Protein AF-A0A3M5GFU8-F1 (afdb_monomer)

pLDDT: mean 90.71, std 10.73, range [35.91, 98.62]

Structure (mmCIF, N/CA/C/O backbone):
data_AF-A0A3M5GFU8-F1
#
_entry.id   AF-A0A3M5GFU8-F1
#
loop_
_atom_site.group_PDB
_atom_site.id
_atom_site.type_symbol
_atom_site.label_atom_id
_atom_site.label_alt_id
_atom_site.label_comp_id
_atom_site.label_asym_id
_atom_site.label_entity_id
_atom_site.label_seq_id
_atom_site.pdbx_PDB_ins_code
_atom_site.Cartn_x
_atom_site.Cartn_y
_atom_site.Cartn_z
_atom_site.occupancy
_atom_site.B_iso_or_equiv
_atom_site.auth_seq_id
_atom_site.auth_comp_id
_atom_site.auth_asym_id
_atom_site.auth_atom_id
_atom_site.pdbx_PDB_model_num
ATOM 1 N N . MET A 1 1 ? -33.997 3.726 38.568 1.00 35.91 1 MET A N 1
ATOM 2 C CA . MET A 1 1 ? -34.122 2.532 37.704 1.00 35.91 1 MET A CA 1
ATOM 3 C C . MET A 1 1 ? -33.376 2.820 36.409 1.00 35.91 1 MET A C 1
ATOM 5 O O . MET A 1 1 ? -33.876 3.552 35.567 1.00 35.91 1 MET A O 1
ATOM 9 N N . THR A 1 2 ? -32.122 2.383 36.304 1.00 39.06 2 THR A N 1
ATOM 10 C CA . THR A 1 2 ? -31.276 2.609 35.125 1.00 39.06 2 THR A CA 1
ATOM 11 C C . THR A 1 2 ? -31.712 1.659 34.020 1.00 39.06 2 THR A C 1
ATOM 13 O O . THR A 1 2 ? -31.486 0.454 34.086 1.00 39.06 2 THR A O 1
ATOM 16 N N . ASN A 1 3 ? -32.399 2.213 33.024 1.00 37.00 3 ASN A N 1
ATOM 17 C CA . ASN A 1 3 ? -32.892 1.477 31.875 1.00 37.00 3 ASN A CA 1
ATOM 18 C C . ASN A 1 3 ? -31.685 1.042 31.029 1.00 37.00 3 ASN A C 1
ATOM 20 O O . ASN A 1 3 ? -31.127 1.826 30.258 1.00 37.00 3 ASN A O 1
ATOM 24 N N . LYS A 1 4 ? -31.216 -0.189 31.252 1.00 46.12 4 LYS A N 1
ATOM 25 C CA . LYS A 1 4 ? -30.179 -0.836 30.450 1.00 46.12 4 LYS A CA 1
ATOM 26 C C . LYS A 1 4 ? -30.806 -1.045 29.074 1.00 46.12 4 LYS A C 1
ATOM 28 O O . LYS A 1 4 ? -31.562 -1.985 28.877 1.00 46.12 4 LYS A O 1
ATOM 33 N N . GLN A 1 5 ? -30.572 -0.107 28.160 1.00 50.94 5 GLN A N 1
ATOM 34 C CA . GLN A 1 5 ? -30.958 -0.245 26.759 1.00 50.94 5 GLN A CA 1
ATOM 35 C C . GLN A 1 5 ? -30.235 -1.479 26.222 1.00 50.94 5 GLN A C 1
ATOM 37 O O . GLN A 1 5 ? -29.043 -1.432 25.907 1.00 50.94 5 GLN A O 1
ATOM 42 N N . ASP A 1 6 ? -30.938 -2.610 26.225 1.00 53.03 6 ASP A N 1
ATOM 43 C CA . ASP A 1 6 ? -30.437 -3.859 25.693 1.00 53.03 6 ASP A CA 1
ATOM 44 C C . ASP A 1 6 ? -30.116 -3.618 24.224 1.00 53.03 6 ASP A C 1
ATOM 46 O O . ASP A 1 6 ? -30.983 -3.357 23.392 1.00 53.03 6 ASP A O 1
ATOM 50 N N . THR A 1 7 ? -28.827 -3.664 23.901 1.00 58.91 7 THR A N 1
ATOM 51 C CA . THR A 1 7 ? -28.396 -3.811 22.518 1.00 58.91 7 THR A CA 1
ATOM 52 C C . THR A 1 7 ? -29.084 -5.057 21.980 1.00 58.91 7 THR A C 1
ATOM 54 O O . THR A 1 7 ? -28.768 -6.164 22.422 1.00 58.91 7 THR A O 1
ATOM 57 N N . GLY A 1 8 ? -30.061 -4.866 21.087 1.00 69.31 8 GLY A N 1
ATOM 58 C CA . GLY A 1 8 ? -30.797 -5.966 20.473 1.00 69.31 8 GLY A CA 1
ATOM 59 C C . GLY A 1 8 ? -29.829 -7.011 19.920 1.00 69.31 8 GLY A C 1
ATOM 60 O O . GLY A 1 8 ? -28.707 -6.675 19.531 1.00 69.31 8 GLY A O 1
ATOM 61 N N . THR A 1 9 ? -30.242 -8.278 19.902 1.00 76.69 9 THR A N 1
ATOM 62 C CA . THR A 1 9 ? -29.414 -9.437 19.520 1.00 76.69 9 THR A CA 1
ATOM 63 C C . THR A 1 9 ? -28.567 -9.187 18.264 1.00 76.69 9 THR A C 1
ATOM 65 O O . THR A 1 9 ? -27.382 -9.518 18.252 1.00 76.69 9 THR A O 1
ATOM 68 N N . GLY A 1 10 ? -29.113 -8.488 17.260 1.00 79.50 10 GLY A N 1
ATOM 69 C CA . GLY A 1 10 ? -28.386 -8.098 16.045 1.00 79.50 10 GLY A CA 1
ATOM 70 C C . GLY A 1 10 ? -27.190 -7.161 16.274 1.00 79.50 10 GLY A C 1
ATOM 71 O O . GLY A 1 10 ? -26.128 -7.375 15.699 1.00 79.50 10 GLY A O 1
ATOM 72 N N . GLY A 1 11 ? -27.298 -6.169 17.163 1.00 83.06 11 GLY A N 1
ATOM 73 C CA . GLY A 1 11 ? -26.185 -5.265 17.483 1.00 83.06 11 GLY A CA 1
ATOM 74 C C . GLY A 1 11 ? -25.042 -5.969 18.219 1.00 83.06 11 GLY A C 1
ATOM 75 O O . GLY A 1 11 ? -23.873 -5.643 18.018 1.00 83.06 11 GLY A O 1
ATOM 76 N N . ARG A 1 12 ? -25.364 -6.979 19.037 1.00 84.44 12 ARG A N 1
ATOM 77 C CA . ARG A 1 12 ? -24.356 -7.812 19.711 1.00 84.44 12 ARG A CA 1
ATOM 78 C C . ARG A 1 12 ? -23.609 -8.699 18.719 1.00 84.44 12 ARG A C 1
ATOM 80 O O . ARG A 1 12 ? -22.385 -8.761 18.788 1.00 84.44 12 ARG A O 1
ATOM 87 N N . LEU A 1 13 ? -24.332 -9.333 17.796 1.00 90.88 13 LEU A N 1
ATOM 88 C CA . LEU A 1 13 ? -23.739 -10.157 16.739 1.00 90.88 13 LEU A CA 1
ATOM 89 C C . LEU A 1 13 ? -22.863 -9.329 15.795 1.00 90.88 13 LEU A C 1
ATOM 91 O O . LEU A 1 13 ? -21.776 -9.772 15.444 1.00 90.88 13 LEU A O 1
ATOM 95 N N . LEU A 1 14 ? -23.282 -8.108 15.452 1.00 91.50 14 LEU A N 1
ATOM 96 C CA . LEU A 1 14 ? -22.495 -7.199 14.618 1.00 91.50 14 LEU A CA 1
ATOM 97 C C . LEU A 1 14 ? -21.160 -6.819 15.275 1.00 91.50 14 LEU A C 1
ATOM 99 O O . LEU A 1 14 ? -20.116 -6.919 14.635 1.00 91.50 14 LEU A O 1
ATOM 103 N N . LEU A 1 15 ? -21.169 -6.414 16.552 1.00 92.62 15 LEU A N 1
ATOM 104 C CA . LEU A 1 15 ? -19.935 -6.061 17.272 1.00 92.62 15 LEU A CA 1
ATOM 105 C C . LEU A 1 15 ? -19.006 -7.269 17.445 1.00 92.62 15 LEU A C 1
ATOM 107 O O . LEU A 1 15 ? -17.791 -7.128 17.314 1.00 92.62 15 LEU A O 1
ATOM 111 N N . LEU A 1 16 ? -19.576 -8.449 17.708 1.00 94.94 16 LEU A N 1
ATOM 112 C CA . LEU A 1 16 ? -18.827 -9.700 17.779 1.00 94.94 16 LEU A CA 1
ATOM 113 C C . LEU A 1 16 ? -18.174 -10.023 16.431 1.00 94.94 16 LEU A C 1
ATOM 115 O O . LEU A 1 16 ? -16.964 -10.217 16.380 1.00 94.94 16 LEU A O 1
ATOM 119 N N . GLY A 1 17 ? -18.955 -10.032 15.349 1.00 96.38 17 GLY A N 1
ATOM 120 C CA . GLY A 1 17 ? -18.478 -10.354 14.005 1.00 96.38 17 GLY A CA 1
ATOM 121 C C . GLY A 1 17 ? -17.388 -9.399 13.525 1.00 96.38 17 GLY A C 1
ATOM 122 O O . GLY A 1 17 ? -16.335 -9.851 13.087 1.00 96.38 17 GLY A O 1
ATOM 123 N N . LEU A 1 18 ? -17.589 -8.084 13.681 1.00 95.69 18 LEU A N 1
ATOM 124 C CA . LEU A 1 18 ? -16.579 -7.084 13.320 1.00 95.69 18 LEU A CA 1
ATOM 125 C C . LEU A 1 18 ? -15.314 -7.211 14.173 1.00 95.69 18 LEU A C 1
ATOM 127 O O . LEU A 1 18 ? -14.212 -7.170 13.634 1.00 95.69 18 LEU A O 1
ATOM 131 N N . GLY A 1 19 ? -15.455 -7.392 15.490 1.00 97.19 19 GLY A N 1
ATOM 132 C CA . GLY A 1 19 ? -14.310 -7.573 16.382 1.00 97.19 19 GLY A CA 1
ATOM 133 C C . GLY A 1 19 ? -13.488 -8.815 16.034 1.00 97.19 19 GLY A C 1
ATOM 134 O O . GLY A 1 19 ? -12.264 -8.734 15.951 1.00 97.19 19 GLY A O 1
ATOM 135 N N . VAL A 1 20 ? -14.152 -9.943 15.759 1.00 98.06 20 VAL A N 1
ATOM 136 C CA . VAL A 1 20 ? -13.500 -11.188 15.323 1.00 98.06 20 VAL A CA 1
ATOM 137 C C . VAL A 1 20 ? -12.817 -11.005 13.969 1.00 98.06 20 VAL A C 1
ATOM 139 O O . VAL A 1 20 ? -11.664 -11.397 13.824 1.00 98.06 20 VAL A O 1
ATOM 142 N N . LEU A 1 21 ? -13.471 -10.363 12.999 1.00 98.25 21 LEU A N 1
ATOM 143 C CA . LEU A 1 21 ? -12.874 -10.094 11.690 1.00 98.25 21 LEU A CA 1
ATOM 144 C C . LEU A 1 21 ? -11.600 -9.243 11.811 1.00 98.25 21 LEU A C 1
ATOM 146 O O . LEU A 1 21 ? -10.564 -9.608 11.260 1.00 98.25 21 LEU A O 1
ATOM 150 N N . ILE A 1 22 ? -11.648 -8.149 12.579 1.00 98.25 22 ILE A N 1
ATOM 151 C CA . ILE A 1 22 ? -10.479 -7.291 12.838 1.00 98.25 22 ILE A CA 1
ATOM 152 C C . ILE A 1 22 ? -9.364 -8.091 13.521 1.00 98.25 22 ILE A C 1
ATOM 154 O O . ILE A 1 22 ? -8.196 -7.951 13.156 1.00 98.25 22 ILE A O 1
ATOM 158 N N . ALA A 1 23 ? -9.716 -8.952 14.481 1.00 98.44 23 ALA A N 1
ATOM 159 C CA . ALA A 1 23 ? -8.757 -9.794 15.181 1.00 98.44 23 ALA A CA 1
ATOM 160 C C . ALA A 1 23 ? -8.068 -10.797 14.241 1.00 98.44 23 ALA A C 1
ATOM 162 O O . ALA A 1 23 ? -6.853 -10.953 14.311 1.00 98.44 23 ALA A O 1
ATOM 163 N N . LEU A 1 24 ? -8.812 -11.433 13.331 1.00 98.44 24 LEU A N 1
ATOM 164 C CA . LEU A 1 24 ? -8.263 -12.372 12.349 1.00 98.44 24 LEU A CA 1
ATOM 165 C C . LEU A 1 24 ? -7.341 -11.683 11.338 1.00 98.44 24 LEU A C 1
ATOM 167 O O . LEU A 1 24 ? -6.262 -12.199 11.049 1.00 98.44 24 LEU A O 1
ATOM 171 N N . ILE A 1 25 ? -7.717 -10.494 10.852 1.00 98.31 25 ILE A N 1
ATOM 172 C CA . ILE A 1 25 ? -6.844 -9.680 9.991 1.00 98.31 25 ILE A CA 1
ATOM 173 C C . ILE A 1 25 ? -5.558 -9.317 10.745 1.00 98.31 25 ILE A C 1
ATOM 175 O O . ILE A 1 25 ? -4.461 -9.473 10.210 1.00 98.31 25 ILE A O 1
ATOM 179 N N . GLY A 1 26 ? -5.681 -8.886 12.005 1.00 98.31 26 GLY A N 1
ATOM 180 C CA . GLY A 1 26 ? -4.540 -8.578 12.865 1.00 98.31 26 GLY A CA 1
ATOM 181 C C . GLY A 1 26 ? -3.633 -9.783 13.111 1.00 98.31 26 GLY A C 1
ATOM 182 O O . GLY A 1 26 ? -2.415 -9.644 13.062 1.00 98.31 26 GLY A O 1
ATOM 183 N N . LEU A 1 27 ? -4.204 -10.976 13.305 1.00 98.44 27 LEU A N 1
ATOM 184 C CA . LEU A 1 27 ? -3.451 -12.220 13.465 1.00 98.44 27 LEU A CA 1
ATOM 185 C C . LEU A 1 27 ? -2.641 -12.557 12.208 1.00 98.44 27 LEU A C 1
ATOM 187 O O . LEU A 1 27 ? -1.454 -12.858 12.314 1.00 98.44 27 LEU A O 1
ATOM 191 N N . GLY A 1 28 ? -3.260 -12.463 11.028 1.00 98.19 28 GLY A N 1
ATOM 192 C CA . GLY A 1 28 ? -2.568 -12.667 9.754 1.00 98.19 28 GLY A CA 1
ATOM 193 C C . GLY A 1 28 ? -1.428 -11.667 9.557 1.00 98.19 28 GLY A C 1
ATOM 194 O O . GLY A 1 28 ? -0.312 -12.059 9.216 1.00 98.19 28 GLY A O 1
ATOM 195 N N . LEU A 1 29 ? -1.677 -10.387 9.856 1.00 98.00 29 LEU A N 1
ATOM 196 C CA . LEU A 1 29 ? -0.667 -9.334 9.761 1.00 98.00 29 LEU A CA 1
ATOM 197 C C . LEU A 1 29 ? 0.471 -9.519 10.775 1.00 98.00 29 LEU A C 1
ATOM 199 O O . LEU A 1 29 ? 1.627 -9.304 10.429 1.00 98.00 29 LEU A O 1
ATOM 203 N N . ALA A 1 30 ? 0.173 -9.953 12.001 1.00 98.31 30 ALA A N 1
ATOM 204 C CA . ALA A 1 30 ? 1.185 -10.247 13.010 1.00 98.31 30 ALA A CA 1
ATOM 205 C C . ALA A 1 30 ? 2.040 -11.458 12.608 1.00 98.31 30 ALA A C 1
ATOM 207 O O . ALA A 1 30 ? 3.257 -11.417 12.755 1.00 98.31 30 ALA A O 1
ATOM 208 N N . GLY A 1 31 ? 1.426 -12.507 12.051 1.00 98.31 31 GLY A N 1
ATOM 209 C CA . GLY A 1 31 ? 2.141 -13.673 11.527 1.00 98.31 31 GLY A CA 1
ATOM 210 C C . GLY A 1 31 ? 3.075 -13.306 10.371 1.00 98.31 31 GLY A C 1
ATOM 211 O O . GLY A 1 31 ? 4.275 -13.571 10.434 1.00 98.31 31 GLY A O 1
ATOM 212 N N . GLY A 1 32 ? 2.545 -12.623 9.351 1.00 97.94 32 GLY A N 1
ATOM 213 C CA . GLY A 1 32 ? 3.334 -12.141 8.214 1.00 97.94 32 GLY A CA 1
ATOM 214 C C . GLY A 1 32 ? 4.403 -11.125 8.621 1.00 97.94 32 GLY A C 1
ATOM 215 O O . GLY A 1 32 ? 5.535 -11.205 8.158 1.00 97.94 32 GLY A O 1
ATOM 216 N N . GLY A 1 33 ? 4.082 -10.215 9.542 1.00 97.81 33 GLY A N 1
ATOM 217 C CA . GLY A 1 33 ? 5.020 -9.244 10.103 1.00 97.81 33 GLY A CA 1
ATOM 218 C C . GLY A 1 33 ? 6.129 -9.901 10.923 1.00 97.81 33 GLY A C 1
ATOM 219 O O . GLY A 1 33 ? 7.283 -9.504 10.816 1.00 97.81 33 GLY A O 1
ATOM 220 N N . GLY A 1 34 ? 5.811 -10.940 11.697 1.00 98.19 34 GLY A N 1
ATOM 221 C CA . GLY A 1 34 ? 6.800 -11.738 12.419 1.00 98.19 34 GLY A CA 1
ATOM 222 C C . GLY A 1 34 ? 7.776 -12.425 11.467 1.00 98.19 34 GLY A C 1
ATOM 223 O O . GLY A 1 34 ? 8.984 -12.330 11.660 1.00 98.19 34 GLY A O 1
ATOM 224 N N . TYR A 1 35 ? 7.269 -13.035 10.392 1.00 98.19 35 TYR A N 1
ATOM 225 C CA . TYR A 1 35 ? 8.119 -13.600 9.344 1.00 98.19 35 TYR A CA 1
ATOM 226 C C . TYR A 1 35 ? 8.967 -12.523 8.651 1.00 98.19 35 TYR A C 1
ATOM 228 O O . TYR A 1 35 ? 10.174 -12.693 8.498 1.00 98.19 35 TYR A O 1
ATOM 236 N N . LEU A 1 36 ? 8.376 -11.373 8.321 1.00 97.56 36 LEU A N 1
ATOM 237 C CA . LEU A 1 36 ? 9.079 -10.247 7.707 1.00 97.56 36 LEU A CA 1
ATOM 238 C C . LEU A 1 36 ? 10.246 -9.740 8.571 1.00 97.56 36 LEU A C 1
ATOM 240 O O . LEU A 1 36 ? 11.303 -9.424 8.031 1.00 97.56 36 LEU A O 1
ATOM 244 N N . VAL A 1 37 ? 10.096 -9.718 9.899 1.00 98.06 37 VAL A N 1
ATOM 245 C CA . VAL A 1 37 ? 11.189 -9.380 10.828 1.00 98.06 37 VAL A CA 1
ATOM 246 C C . VAL A 1 37 ? 12.357 -10.360 10.694 1.00 98.06 37 VAL A C 1
ATOM 248 O O . VAL A 1 37 ? 13.507 -9.928 10.691 1.00 98.06 37 VAL A O 1
ATOM 251 N N . THR A 1 38 ? 12.095 -11.661 10.518 1.00 97.88 38 THR A N 1
ATOM 252 C CA . THR A 1 38 ? 13.171 -12.658 10.324 1.00 97.88 38 THR A CA 1
ATOM 253 C C . THR A 1 38 ? 13.954 -12.456 9.026 1.00 97.88 38 THR A C 1
ATOM 255 O O . THR A 1 38 ? 15.116 -12.843 8.948 1.00 97.88 38 THR A O 1
ATOM 258 N N . LEU A 1 39 ? 13.347 -11.798 8.035 1.00 97.50 39 LEU A N 1
ATOM 259 C CA . LEU A 1 39 ? 13.975 -11.432 6.764 1.00 97.50 39 LEU A CA 1
ATOM 260 C C . LEU A 1 39 ? 14.682 -10.063 6.814 1.00 97.50 39 LEU A C 1
ATOM 262 O O . LEU A 1 39 ? 15.137 -9.574 5.783 1.00 97.50 39 LEU A O 1
ATOM 266 N N . GLY A 1 40 ? 14.755 -9.422 7.987 1.00 96.44 40 GLY A N 1
ATOM 267 C CA . GLY A 1 40 ? 15.329 -8.082 8.150 1.00 96.44 40 GLY A CA 1
ATOM 268 C C . GLY A 1 40 ? 14.414 -6.945 7.681 1.00 96.44 40 GLY A C 1
ATOM 269 O O . GLY A 1 40 ? 14.879 -5.826 7.483 1.00 96.44 40 GLY A O 1
ATOM 270 N N . GLY A 1 41 ? 13.121 -7.219 7.482 1.00 94.62 41 GLY A N 1
ATOM 271 C CA . GLY A 1 41 ? 12.132 -6.221 7.086 1.00 94.62 41 GLY A CA 1
ATOM 272 C C . GLY A 1 41 ? 11.560 -5.413 8.259 1.00 94.62 41 GLY A C 1
ATOM 273 O O . G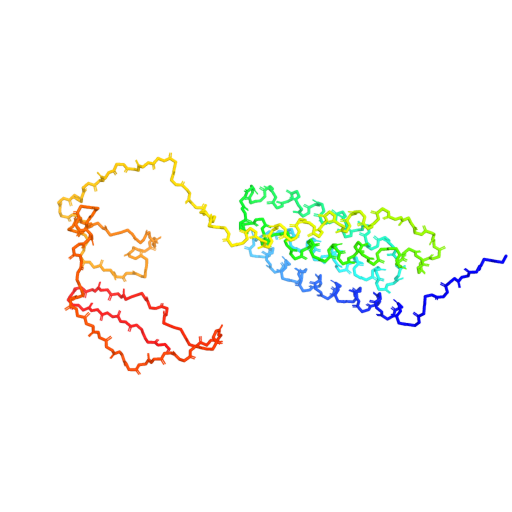LY A 1 41 ? 12.014 -5.489 9.401 1.00 94.62 41 GLY A O 1
ATOM 274 N N . SER A 1 42 ? 10.527 -4.614 7.975 1.00 95.25 42 SER A N 1
ATOM 275 C CA . SER A 1 42 ? 9.947 -3.694 8.960 1.00 95.25 42 SER A CA 1
ATOM 276 C C . SER A 1 42 ? 9.190 -4.416 10.083 1.00 95.25 42 SER A C 1
ATOM 278 O O . SER A 1 42 ? 8.187 -5.093 9.852 1.00 95.25 42 SER A O 1
ATOM 280 N N . TRP A 1 43 ? 9.612 -4.171 11.325 1.00 96.25 43 TRP A N 1
ATOM 281 C CA . TRP A 1 43 ? 8.945 -4.615 12.558 1.00 96.25 43 TRP A CA 1
ATOM 282 C C . TRP A 1 43 ? 7.568 -3.978 12.776 1.00 96.25 43 TRP A C 1
ATOM 284 O O . TRP A 1 43 ? 6.767 -4.485 13.564 1.00 96.25 43 TRP A O 1
ATOM 294 N N . PHE A 1 44 ? 7.266 -2.886 12.068 1.00 96.56 44 PHE A N 1
ATOM 295 C CA . PHE A 1 44 ? 6.023 -2.144 12.237 1.00 96.56 44 PHE A CA 1
ATOM 296 C C . PHE A 1 44 ? 4.782 -3.012 11.977 1.00 96.56 44 PHE A C 1
ATOM 298 O O . PHE A 1 44 ? 3.812 -2.953 12.733 1.00 96.56 44 PHE A O 1
ATOM 305 N N . PHE A 1 45 ? 4.819 -3.865 10.950 1.00 96.81 45 PHE A N 1
ATOM 306 C CA . PHE A 1 45 ? 3.680 -4.714 10.593 1.00 96.81 45 PHE A CA 1
ATOM 307 C C . PHE A 1 45 ? 3.337 -5.728 11.688 1.00 96.81 45 PHE A C 1
ATOM 309 O O . PHE A 1 45 ? 2.158 -5.963 11.950 1.00 96.81 45 PHE A O 1
ATOM 316 N N . LEU A 1 46 ? 4.344 -6.260 12.390 1.00 98.12 46 LEU A N 1
ATOM 317 C CA . LEU A 1 46 ? 4.120 -7.114 13.555 1.00 98.12 46 LEU A CA 1
ATOM 318 C C . LEU A 1 46 ? 3.377 -6.342 14.653 1.00 98.12 46 LEU A C 1
ATOM 320 O O . LEU A 1 46 ? 2.366 -6.819 15.167 1.00 98.12 46 LEU A O 1
ATOM 324 N N . LEU A 1 47 ? 3.838 -5.133 14.986 1.00 98.12 47 LEU A N 1
ATOM 325 C CA . LEU A 1 47 ? 3.207 -4.327 16.029 1.00 98.12 47 LEU A CA 1
ATOM 326 C C . LEU A 1 47 ? 1.788 -3.894 15.681 1.00 98.12 47 LEU A C 1
ATOM 328 O O . LEU A 1 47 ? 0.901 -3.989 16.530 1.00 98.12 47 LEU A O 1
ATOM 332 N N . MET A 1 48 ? 1.558 -3.448 14.446 1.00 98.06 48 MET A N 1
ATOM 333 C CA . MET A 1 48 ? 0.218 -3.091 13.995 1.00 98.06 48 MET A CA 1
ATOM 334 C C . MET A 1 48 ? -0.702 -4.316 14.015 1.00 98.06 48 MET A C 1
ATOM 336 O O . MET A 1 48 ? -1.824 -4.228 14.511 1.00 98.06 48 MET A O 1
ATOM 340 N N . GLY A 1 49 ? -0.216 -5.481 13.574 1.00 98.38 49 GLY A N 1
ATOM 341 C CA . GLY A 1 49 ? -0.957 -6.741 13.644 1.00 98.38 49 GLY A CA 1
ATOM 342 C C . GLY A 1 49 ? -1.365 -7.108 15.073 1.00 98.38 49 GLY A C 1
ATOM 343 O O . GLY A 1 49 ? -2.534 -7.399 15.328 1.00 98.38 49 GLY A O 1
ATOM 344 N N . LEU A 1 50 ? -0.442 -7.005 16.035 1.00 98.56 50 LEU A N 1
ATOM 345 C CA . LEU A 1 50 ? -0.732 -7.240 17.453 1.00 98.56 50 LEU A CA 1
ATOM 346 C C . LEU A 1 50 ? -1.735 -6.222 18.019 1.00 98.56 50 LEU A C 1
ATOM 348 O O . LEU A 1 50 ? -2.666 -6.603 18.732 1.00 98.56 50 LEU A O 1
ATOM 352 N N . ALA A 1 51 ? -1.594 -4.938 17.677 1.00 98.56 51 ALA A N 1
ATOM 353 C CA . ALA A 1 51 ? -2.533 -3.900 18.094 1.00 98.56 51 ALA A CA 1
ATOM 354 C C . ALA A 1 51 ? -3.947 -4.159 17.546 1.00 98.56 51 ALA A C 1
ATOM 356 O O . ALA A 1 51 ? -4.927 -4.033 18.285 1.00 98.56 51 ALA A O 1
ATOM 357 N N . MET A 1 52 ? -4.059 -4.581 16.283 1.00 98.56 52 MET A N 1
ATOM 358 C CA . MET A 1 52 ? -5.323 -4.978 15.656 1.00 98.56 52 MET A CA 1
ATOM 359 C C . MET A 1 52 ? -5.921 -6.224 16.303 1.00 98.56 52 MET A C 1
ATOM 361 O O . MET A 1 52 ? -7.116 -6.237 16.591 1.00 98.56 52 MET A O 1
ATOM 365 N N . LEU A 1 53 ? -5.103 -7.240 16.586 1.00 98.56 53 LEU A N 1
ATOM 366 C CA . LEU A 1 53 ? -5.5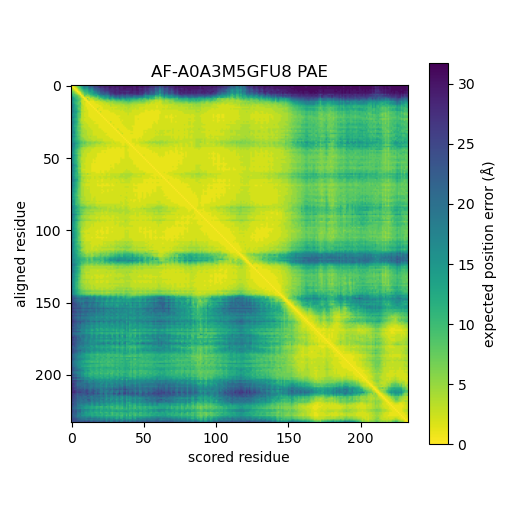31 -8.471 17.247 1.00 98.56 53 LEU A CA 1
ATOM 367 C C . LEU A 1 53 ? -6.158 -8.176 18.616 1.00 98.56 53 LEU A C 1
ATOM 369 O O . LEU A 1 53 ? -7.289 -8.581 18.897 1.00 98.56 53 LEU A O 1
ATOM 373 N N . ILE A 1 54 ? -5.453 -7.404 19.448 1.00 98.62 54 ILE A N 1
ATOM 374 C CA . ILE A 1 54 ? -5.922 -7.019 20.784 1.00 98.62 54 ILE A CA 1
ATOM 375 C C . ILE A 1 54 ? -7.150 -6.105 20.679 1.00 98.62 54 ILE A C 1
ATOM 377 O O . ILE A 1 54 ? -8.124 -6.288 21.412 1.00 98.62 54 ILE A O 1
ATOM 381 N N . SER A 1 55 ? -7.141 -5.137 19.760 1.00 98.56 55 SER A N 1
ATOM 382 C CA . SER A 1 55 ? -8.275 -4.238 19.535 1.00 98.56 55 SER A CA 1
ATOM 383 C C . SER A 1 55 ? -9.539 -5.000 19.127 1.00 98.56 55 SER A C 1
ATOM 385 O O . SER A 1 55 ? -10.589 -4.810 19.745 1.00 98.56 55 SER A O 1
ATOM 387 N N . GLY A 1 56 ? -9.433 -5.905 18.152 1.00 98.25 56 GLY A N 1
ATOM 388 C CA . GLY A 1 56 ? -10.536 -6.731 17.672 1.00 98.25 56 GLY A CA 1
ATOM 389 C C . GLY A 1 56 ? -11.118 -7.614 18.774 1.00 98.25 56 GLY A C 1
ATOM 390 O O . GLY A 1 56 ? -12.333 -7.617 18.984 1.00 98.25 56 GLY A O 1
ATOM 391 N N . ALA A 1 57 ? -10.262 -8.263 19.571 1.00 98.25 57 ALA A N 1
ATOM 392 C CA . ALA A 1 57 ? -10.690 -9.051 20.727 1.00 98.25 57 ALA A CA 1
ATOM 393 C C . ALA A 1 57 ? -11.435 -8.201 21.776 1.00 98.25 57 ALA A C 1
ATOM 395 O O . ALA A 1 57 ? -12.467 -8.614 22.312 1.00 98.25 57 ALA A O 1
ATOM 396 N N . LEU A 1 58 ? -10.963 -6.979 22.048 1.00 97.81 58 LEU A N 1
ATOM 397 C CA . LEU A 1 58 ? -11.638 -6.047 22.956 1.00 97.81 58 LEU A CA 1
ATOM 398 C C . LEU A 1 58 ? -12.990 -5.570 22.404 1.00 97.81 58 LEU A C 1
ATOM 400 O O . LEU A 1 58 ? -13.951 -5.471 23.169 1.00 97.81 58 LEU A O 1
ATOM 404 N N . ILE A 1 59 ? -13.091 -5.304 21.099 1.00 97.12 59 ILE A N 1
ATOM 405 C CA . ILE A 1 59 ? -14.345 -4.914 20.436 1.00 97.12 59 ILE A CA 1
ATOM 406 C C . ILE A 1 59 ? -15.353 -6.069 20.467 1.00 97.12 59 ILE A C 1
ATOM 408 O O . ILE A 1 59 ? -16.508 -5.848 20.834 1.00 97.12 59 ILE A O 1
ATOM 412 N N . ALA A 1 60 ? -14.914 -7.302 20.198 1.00 96.00 60 ALA A N 1
ATOM 413 C CA . ALA A 1 60 ? -15.734 -8.508 20.330 1.00 96.00 60 ALA A CA 1
ATOM 414 C C . ALA A 1 60 ? -16.238 -8.700 21.773 1.00 96.00 60 ALA A C 1
ATOM 416 O O . ALA A 1 60 ? -17.397 -9.048 22.006 1.00 96.00 60 ALA A O 1
ATOM 417 N N . ALA A 1 61 ? -15.401 -8.364 22.760 1.00 94.81 61 ALA A N 1
ATOM 418 C CA . ALA A 1 61 ? -15.768 -8.319 24.174 1.00 94.81 61 ALA A CA 1
ATOM 419 C C . ALA A 1 61 ? -16.604 -7.081 24.570 1.00 94.81 61 ALA A C 1
ATOM 421 O O . ALA A 1 61 ? -16.892 -6.894 25.754 1.00 94.81 61 ALA A O 1
ATOM 422 N N . ARG A 1 62 ? -17.008 -6.238 23.608 1.00 93.88 62 ARG A N 1
ATOM 423 C CA . ARG A 1 62 ? -17.789 -5.001 23.791 1.00 93.88 62 ARG A CA 1
ATOM 424 C C . ARG A 1 62 ? -17.111 -3.965 24.698 1.00 93.88 62 ARG A C 1
ATOM 426 O O . ARG A 1 62 ? -17.778 -3.218 25.411 1.00 93.88 62 ARG A O 1
ATOM 433 N N . LYS A 1 63 ? -15.776 -3.907 24.682 1.00 94.75 63 LYS A N 1
ATOM 434 C CA . LYS A 1 63 ? -14.971 -2.956 25.461 1.00 94.75 63 LYS A CA 1
ATOM 435 C C . LYS A 1 63 ? -14.536 -1.769 24.583 1.00 94.75 63 LYS A C 1
ATOM 437 O O . LYS A 1 63 ? -13.700 -1.959 23.699 1.00 94.75 63 LYS A O 1
ATOM 442 N N . PRO A 1 64 ? -14.977 -0.524 24.870 1.00 93.56 64 PRO A N 1
ATOM 443 C CA . PRO A 1 64 ? -14.597 0.670 24.100 1.00 93.56 64 PRO A CA 1
ATOM 444 C C . PRO A 1 64 ? -13.090 0.933 24.027 1.00 93.56 64 PRO A C 1
ATOM 446 O O . PRO A 1 64 ? -12.612 1.540 23.072 1.00 93.56 64 PRO A O 1
ATOM 449 N N . LYS A 1 65 ? -12.322 0.424 25.001 1.00 96.12 65 LYS A N 1
ATOM 450 C CA . LYS A 1 65 ? -10.853 0.490 25.005 1.00 96.12 65 LYS A CA 1
ATOM 451 C C . LYS A 1 65 ? -10.221 -0.128 23.750 1.00 96.12 65 LYS A C 1
ATOM 453 O O . LYS A 1 65 ? -9.147 0.311 23.361 1.00 96.12 65 LYS A O 1
ATOM 458 N N . GLY A 1 66 ? -10.884 -1.091 23.100 1.00 96.81 66 GLY A N 1
ATOM 459 C CA . GLY A 1 66 ? -10.417 -1.653 21.830 1.00 96.81 66 GLY A CA 1
ATOM 460 C C . GLY A 1 66 ? -10.379 -0.615 20.710 1.00 96.81 66 GLY A C 1
ATOM 461 O O . GLY A 1 66 ? -9.378 -0.509 20.005 1.00 96.81 66 GLY A O 1
ATOM 462 N N . ALA A 1 67 ? -11.417 0.216 20.602 1.00 96.62 67 ALA A N 1
ATOM 463 C CA . ALA A 1 67 ? -11.461 1.297 19.621 1.00 96.62 67 ALA A CA 1
ATOM 464 C C . ALA A 1 67 ? -10.404 2.378 19.903 1.00 96.62 67 ALA A C 1
ATOM 466 O O . ALA A 1 67 ? -9.775 2.874 18.973 1.00 96.62 67 ALA A O 1
ATOM 467 N N . LEU A 1 68 ? -10.161 2.699 21.181 1.00 95.88 68 LEU A N 1
ATOM 468 C CA . LEU A 1 68 ? -9.097 3.631 21.570 1.00 95.88 68 LEU A CA 1
ATOM 469 C C . LEU A 1 68 ? -7.707 3.098 21.191 1.00 95.88 68 LEU A C 1
ATOM 471 O O . LEU A 1 68 ? -6.917 3.832 20.605 1.00 95.88 68 LEU A O 1
ATOM 475 N N . LEU A 1 69 ? -7.428 1.822 21.483 1.00 98.31 69 LEU A N 1
ATOM 476 C CA . LEU A 1 69 ? -6.170 1.172 21.105 1.00 98.31 69 LEU A CA 1
ATOM 477 C C . LEU A 1 69 ? -5.946 1.233 19.591 1.00 98.31 69 LEU A C 1
ATOM 479 O O . LEU A 1 69 ? -4.859 1.597 19.150 1.00 98.31 69 LEU A O 1
ATOM 483 N N . TYR A 1 70 ? -6.983 0.932 18.804 1.00 98.56 70 TYR A N 1
ATOM 484 C CA . TYR A 1 70 ? -6.905 1.030 17.349 1.00 98.56 70 TYR A CA 1
ATOM 485 C C . TYR A 1 70 ? -6.624 2.458 16.887 1.00 98.56 70 TYR A C 1
ATOM 487 O O . TYR A 1 70 ? -5.777 2.668 16.029 1.00 98.56 70 TYR A O 1
ATOM 495 N N . GLY A 1 71 ? -7.317 3.447 17.460 1.00 97.75 71 GLY A N 1
ATOM 496 C CA . GLY A 1 71 ? -7.112 4.854 17.121 1.00 97.75 71 GLY A CA 1
ATOM 497 C C . GLY A 1 71 ? -5.671 5.306 17.361 1.00 97.75 71 GLY A C 1
ATOM 498 O O . GLY A 1 71 ? -5.079 5.941 16.493 1.00 97.75 71 GLY A O 1
ATOM 499 N N . ILE A 1 72 ? -5.078 4.917 18.494 1.00 98.25 72 ILE A N 1
ATOM 500 C CA . ILE A 1 72 ? -3.663 5.185 18.791 1.00 98.25 72 ILE A CA 1
ATOM 501 C C . ILE A 1 72 ? -2.761 4.490 17.765 1.00 98.25 72 ILE A C 1
ATOM 503 O O . ILE A 1 72 ? -1.872 5.126 17.203 1.00 98.25 72 ILE A O 1
ATOM 507 N N . ALA A 1 73 ? -3.011 3.210 17.479 1.00 98.44 73 ALA A N 1
ATOM 508 C CA . ALA A 1 73 ? -2.235 2.452 16.503 1.00 98.44 73 ALA A CA 1
ATOM 509 C C . ALA A 1 73 ? -2.312 3.070 15.095 1.00 98.44 73 ALA A C 1
ATOM 511 O O . ALA A 1 73 ? -1.294 3.176 14.418 1.00 98.44 73 ALA A O 1
ATOM 512 N N . LEU A 1 74 ? -3.481 3.564 14.677 1.00 98.38 74 LEU A N 1
ATOM 513 C CA . LEU A 1 74 ? -3.670 4.244 13.395 1.00 98.38 74 LEU A CA 1
ATOM 514 C C . LEU A 1 74 ? -2.880 5.559 13.315 1.00 98.38 74 LEU A C 1
ATOM 516 O O . LEU A 1 74 ? -2.258 5.833 12.292 1.00 98.38 74 LEU A O 1
ATOM 520 N N . VAL A 1 75 ? -2.851 6.352 14.390 1.00 98.25 75 VAL A N 1
ATOM 521 C CA . VAL A 1 75 ? -2.030 7.576 14.447 1.00 98.25 75 VAL A CA 1
ATOM 522 C C . VAL A 1 75 ? -0.542 7.237 14.360 1.00 98.25 75 VAL A C 1
ATOM 524 O O . VAL A 1 75 ? 0.183 7.853 13.582 1.00 98.25 75 VAL A O 1
ATOM 527 N N . LEU A 1 76 ? -0.088 6.221 15.098 1.00 98.19 76 LEU A N 1
ATOM 528 C CA . LEU A 1 76 ? 1.293 5.741 15.009 1.00 98.19 76 LEU A CA 1
ATOM 529 C C . LEU A 1 76 ? 1.620 5.204 13.610 1.00 98.19 76 LEU A C 1
ATOM 531 O O . LEU A 1 76 ? 2.723 5.428 13.123 1.00 98.19 76 LEU A O 1
ATOM 535 N N . THR A 1 77 ? 0.653 4.573 12.939 1.00 98.25 77 THR A N 1
ATOM 536 C CA . THR A 1 77 ? 0.783 4.134 11.542 1.00 98.25 77 THR A CA 1
ATOM 537 C C . THR A 1 77 ? 0.978 5.316 10.605 1.00 98.25 77 THR A C 1
ATOM 539 O O . THR A 1 77 ? 1.855 5.265 9.752 1.00 98.25 77 THR A O 1
ATOM 542 N N . ALA A 1 78 ? 0.211 6.397 10.773 1.00 97.81 78 ALA A N 1
ATOM 543 C CA . ALA A 1 78 ? 0.366 7.614 9.976 1.00 97.81 78 ALA A CA 1
ATOM 544 C C . ALA A 1 78 ? 1.752 8.247 10.152 1.00 97.81 78 ALA A C 1
ATOM 546 O O . ALA A 1 78 ? 2.402 8.586 9.166 1.00 97.81 78 ALA A O 1
ATOM 547 N N . ILE A 1 79 ? 2.230 8.345 11.396 1.00 98.19 79 ILE A N 1
ATOM 548 C CA . ILE A 1 79 ? 3.565 8.876 11.703 1.00 98.19 79 ILE A CA 1
ATOM 549 C C . ILE A 1 79 ? 4.650 7.988 11.084 1.00 98.19 79 ILE A C 1
ATOM 551 O O . ILE A 1 79 ? 5.540 8.488 10.399 1.00 98.19 79 ILE A O 1
ATOM 555 N N . TRP A 1 80 ? 4.556 6.672 11.289 1.00 97.94 80 TRP A N 1
ATOM 556 C CA . TRP A 1 80 ? 5.500 5.710 10.727 1.00 97.94 80 TRP A CA 1
ATOM 557 C C . TRP A 1 80 ? 5.506 5.745 9.196 1.00 97.94 80 TRP A C 1
ATOM 559 O O . TRP A 1 80 ? 6.576 5.764 8.600 1.00 97.94 80 TRP A O 1
ATOM 569 N N . ALA A 1 81 ? 4.340 5.819 8.553 1.00 97.81 81 ALA A N 1
ATOM 570 C CA . ALA A 1 81 ? 4.242 5.830 7.098 1.00 97.81 81 ALA A CA 1
ATOM 571 C C . ALA A 1 81 ? 4.917 7.059 6.480 1.00 97.81 81 ALA A C 1
ATOM 573 O O . ALA A 1 81 ? 5.607 6.931 5.472 1.00 97.81 81 ALA A O 1
ATOM 574 N N . ILE A 1 82 ? 4.763 8.233 7.098 1.00 97.38 82 ILE A N 1
ATOM 575 C CA . ILE A 1 82 ? 5.437 9.457 6.648 1.00 97.38 82 ILE A CA 1
ATOM 576 C C . ILE A 1 82 ? 6.950 9.357 6.873 1.00 97.38 82 ILE A C 1
ATOM 578 O O . ILE A 1 82 ? 7.720 9.800 6.027 1.00 97.38 82 ILE A O 1
ATOM 582 N N . TRP A 1 83 ? 7.391 8.766 7.986 1.00 97.00 83 TRP A N 1
ATOM 583 C CA . TRP A 1 83 ? 8.817 8.575 8.256 1.00 97.00 83 TRP A CA 1
ATOM 584 C C . TRP A 1 83 ? 9.479 7.585 7.285 1.00 97.00 83 TRP A C 1
ATOM 586 O O . TRP A 1 83 ? 10.575 7.844 6.800 1.00 97.00 83 TRP A O 1
ATOM 596 N N . ASP A 1 84 ? 8.803 6.480 6.977 1.00 95.25 84 ASP A N 1
ATOM 597 C CA . ASP A 1 84 ? 9.318 5.391 6.143 1.00 95.25 84 ASP A CA 1
ATOM 598 C C . ASP A 1 84 ? 9.275 5.717 4.641 1.00 95.25 84 ASP A C 1
ATOM 600 O O . ASP A 1 84 ? 10.169 5.343 3.886 1.00 95.25 84 ASP A O 1
ATOM 604 N N . ALA A 1 85 ? 8.231 6.418 4.197 1.00 93.06 85 ALA A N 1
ATOM 605 C CA . ALA A 1 85 ? 7.921 6.602 2.781 1.00 93.06 85 ALA A CA 1
ATOM 606 C C . ALA A 1 85 ? 7.796 8.070 2.341 1.00 93.06 85 ALA A C 1
ATOM 608 O O . ALA A 1 85 ? 7.554 8.327 1.161 1.00 93.06 85 ALA A O 1
ATOM 609 N N . GLY A 1 86 ? 7.942 9.038 3.247 1.00 92.69 86 GLY A N 1
ATOM 610 C CA . GLY A 1 86 ? 7.765 10.456 2.939 1.00 92.69 86 GLY A CA 1
ATOM 611 C C . GLY A 1 86 ? 6.332 10.811 2.532 1.00 92.69 86 GLY A C 1
ATOM 612 O O . GLY A 1 86 ? 5.370 10.107 2.839 1.00 92.69 86 GLY A O 1
ATOM 613 N N . LEU A 1 87 ? 6.183 11.924 1.809 1.00 92.00 87 LEU A N 1
ATOM 614 C CA . LEU A 1 87 ? 4.897 12.392 1.273 1.00 92.00 87 LEU A CA 1
ATOM 615 C C . LEU A 1 87 ? 4.675 11.932 -0.175 1.00 92.00 87 LEU A C 1
ATOM 617 O O . LEU A 1 87 ? 4.228 12.696 -1.030 1.00 92.00 87 LEU A O 1
ATOM 621 N N . HIS A 1 88 ? 5.001 10.671 -0.455 1.00 90.19 88 HIS A N 1
ATOM 622 C CA . HIS A 1 88 ? 4.775 10.059 -1.760 1.00 90.19 88 HIS A CA 1
ATOM 623 C C . HIS A 1 88 ? 3.434 9.325 -1.781 1.00 90.19 88 HIS A C 1
ATOM 625 O O . HIS A 1 88 ? 3.174 8.457 -0.950 1.00 90.19 88 HIS A O 1
ATOM 631 N N . TYR A 1 89 ? 2.595 9.653 -2.765 1.00 91.31 89 TYR A N 1
ATOM 632 C CA . TYR A 1 89 ? 1.215 9.175 -2.838 1.00 91.31 89 TYR A CA 1
ATOM 633 C C . TYR A 1 89 ? 1.093 7.640 -2.782 1.00 91.31 89 TYR A C 1
ATOM 635 O O . TYR A 1 89 ? 0.518 7.113 -1.832 1.00 91.31 89 TYR A O 1
ATOM 643 N N . TRP A 1 90 ? 1.681 6.910 -3.738 1.00 91.81 90 TRP A N 1
ATOM 644 C CA . TRP A 1 90 ? 1.578 5.442 -3.788 1.00 91.81 90 TRP A CA 1
ATOM 645 C C . TRP A 1 90 ? 2.161 4.740 -2.550 1.00 91.81 90 TRP A C 1
ATOM 647 O O . TRP A 1 90 ? 1.483 3.875 -1.987 1.00 91.81 90 TRP A O 1
ATOM 657 N N . PRO A 1 91 ? 3.362 5.114 -2.064 1.00 92.81 91 PRO A N 1
ATOM 658 C CA . PRO A 1 91 ? 3.882 4.582 -0.809 1.00 92.81 91 PRO A CA 1
ATOM 659 C C . PRO A 1 91 ? 2.998 4.839 0.420 1.00 92.81 91 PRO A C 1
ATOM 661 O O . PRO A 1 91 ? 2.920 3.968 1.288 1.00 92.81 91 PRO A O 1
ATOM 664 N N . LEU A 1 92 ? 2.330 5.995 0.510 1.00 94.88 92 LEU A N 1
ATOM 665 C CA . LEU A 1 92 ? 1.407 6.296 1.608 1.00 94.88 92 LEU A CA 1
ATOM 666 C C . LEU A 1 92 ? 0.106 5.495 1.504 1.00 94.88 92 LEU A C 1
ATOM 668 O O . LEU A 1 92 ? -0.374 4.976 2.512 1.00 94.88 92 LEU A O 1
ATOM 672 N N . VAL A 1 93 ? -0.445 5.346 0.296 1.00 94.94 93 VAL A N 1
ATOM 673 C CA . VAL A 1 93 ? -1.667 4.565 0.046 1.00 94.94 93 VAL A CA 1
ATOM 674 C C . VAL A 1 93 ? -1.495 3.128 0.544 1.00 94.94 93 VAL A C 1
ATOM 676 O O . VAL A 1 93 ? -2.334 2.647 1.308 1.00 94.94 93 VAL A O 1
ATOM 679 N N . SER A 1 94 ? -0.386 2.466 0.194 1.00 93.19 94 SER A N 1
ATOM 680 C CA . SER A 1 94 ? -0.124 1.075 0.597 1.00 93.19 94 SER A CA 1
ATOM 681 C C . SER A 1 94 ? 0.081 0.894 2.105 1.00 93.19 94 SER A C 1
ATOM 683 O O . SER A 1 94 ? -0.160 -0.192 2.630 1.00 93.19 94 SER A O 1
ATOM 685 N N . ARG A 1 95 ? 0.484 1.953 2.817 1.00 95.94 95 ARG A N 1
ATOM 686 C CA . ARG A 1 95 ? 0.734 1.927 4.266 1.00 95.94 95 ARG A CA 1
ATOM 687 C C . ARG A 1 95 ? -0.456 2.354 5.110 1.00 95.94 95 ARG A C 1
ATOM 689 O O . ARG A 1 95 ? -0.485 2.009 6.285 1.00 95.94 95 ARG A O 1
ATOM 696 N N . LEU A 1 96 ? -1.409 3.109 4.556 1.00 97.31 96 LEU A N 1
ATOM 697 C CA . LEU A 1 96 ? -2.468 3.749 5.345 1.00 97.31 96 LEU A CA 1
ATOM 698 C C . LEU A 1 96 ? -3.886 3.346 4.962 1.00 97.31 96 LEU A C 1
ATOM 700 O O . LEU A 1 96 ? -4.730 3.267 5.855 1.00 97.31 96 LEU A O 1
ATOM 704 N N . LEU A 1 97 ? -4.175 3.087 3.683 1.00 97.19 97 LEU A N 1
ATOM 705 C CA . LEU A 1 97 ? -5.558 3.008 3.200 1.00 97.19 97 LEU A CA 1
ATOM 706 C C . LEU A 1 97 ? -6.377 1.936 3.933 1.00 97.19 97 LEU A C 1
ATOM 708 O O . LEU A 1 97 ? -7.430 2.238 4.492 1.00 97.19 97 LEU A O 1
ATOM 712 N N . THR A 1 98 ? -5.872 0.702 4.001 1.00 96.38 98 THR A N 1
ATOM 713 C CA . THR A 1 98 ? -6.567 -0.412 4.669 1.00 96.38 98 THR A CA 1
ATOM 714 C C . THR A 1 98 ? -6.829 -0.116 6.147 1.00 96.38 98 THR A C 1
ATOM 716 O O . THR A 1 98 ? -7.938 -0.329 6.645 1.00 96.38 98 THR A O 1
ATOM 719 N N . PHE A 1 99 ? -5.838 0.429 6.858 1.00 97.94 99 PHE A N 1
ATOM 720 C CA . PHE A 1 99 ? -5.977 0.739 8.280 1.00 97.94 99 PHE A CA 1
ATOM 721 C C . PHE A 1 99 ? -6.916 1.925 8.524 1.00 97.94 99 PHE A C 1
ATOM 723 O O . PHE A 1 99 ? -7.663 1.926 9.506 1.00 97.94 99 PHE A O 1
ATOM 730 N N . ALA A 1 100 ? -6.936 2.909 7.626 1.00 98.12 100 ALA A N 1
ATOM 731 C CA . ALA A 1 100 ? -7.872 4.023 7.682 1.00 98.12 100 ALA A CA 1
ATOM 732 C C . ALA A 1 100 ? -9.319 3.557 7.452 1.00 98.12 100 ALA A C 1
ATOM 734 O O . ALA A 1 100 ? -10.210 3.988 8.181 1.00 98.12 100 ALA A O 1
ATOM 735 N N . VAL A 1 101 ? -9.556 2.629 6.515 1.00 98.31 101 VAL A N 1
ATOM 736 C CA . VAL A 1 101 ? -10.887 2.043 6.263 1.00 98.31 101 VAL A CA 1
ATOM 737 C C . VAL A 1 101 ? -11.396 1.270 7.481 1.00 98.31 101 VAL A C 1
ATOM 739 O O . VAL A 1 101 ? -12.532 1.469 7.912 1.00 98.31 101 VAL A O 1
ATOM 742 N N . ILE A 1 102 ? -10.559 0.437 8.102 1.00 98.19 102 ILE A N 1
ATOM 743 C CA . ILE A 1 102 ? -10.938 -0.259 9.341 1.00 98.19 102 ILE A CA 1
ATOM 744 C C . ILE A 1 102 ? -11.173 0.756 10.475 1.00 98.19 102 ILE A C 1
ATOM 746 O O . ILE A 1 102 ? -12.149 0.639 11.216 1.00 98.19 102 ILE A O 1
ATOM 750 N N . GLY A 1 103 ? -10.341 1.797 10.576 1.00 98.00 103 GLY A N 1
ATOM 751 C CA . GLY A 1 103 ? -10.515 2.887 11.540 1.00 98.00 103 GLY A CA 1
ATOM 752 C C . GLY A 1 103 ? -11.828 3.646 11.362 1.00 98.00 103 GLY A C 1
ATOM 753 O O . GLY A 1 103 ? -12.495 3.954 12.349 1.00 98.00 103 GLY A O 1
ATOM 754 N N . LEU A 1 104 ? -12.240 3.883 10.116 1.00 98.31 104 LEU A N 1
ATOM 755 C CA . LEU A 1 104 ? -13.528 4.476 9.768 1.00 98.31 104 LEU A CA 1
ATOM 756 C C . LEU A 1 104 ? -14.685 3.604 10.269 1.00 98.31 104 LEU A C 1
ATOM 758 O O . LEU A 1 104 ? -15.582 4.106 10.946 1.00 98.31 104 LEU A O 1
ATOM 762 N N . VAL A 1 105 ? -14.645 2.295 10.002 1.00 97.75 105 VAL A N 1
ATOM 763 C CA . VAL A 1 105 ? -15.664 1.352 10.494 1.00 97.75 105 VAL A CA 1
ATOM 764 C C . VAL A 1 105 ? -15.720 1.363 12.023 1.00 97.75 105 VAL A C 1
ATOM 766 O O . VAL A 1 105 ? -16.806 1.465 12.594 1.00 97.75 105 VAL A O 1
ATOM 769 N N . ILE A 1 106 ? -14.565 1.334 12.696 1.00 97.31 106 ILE A N 1
ATOM 770 C CA . ILE A 1 106 ? -14.474 1.399 14.162 1.00 97.31 106 ILE A CA 1
ATOM 771 C C . ILE A 1 106 ? -15.070 2.709 14.699 1.00 97.31 106 ILE A C 1
ATOM 773 O O . ILE A 1 106 ? -15.827 2.683 15.672 1.00 97.31 106 ILE A O 1
ATOM 777 N N . ALA A 1 107 ? -14.782 3.848 14.062 1.00 96.44 107 ALA A N 1
ATOM 778 C CA . ALA A 1 107 ? -15.333 5.145 14.447 1.00 96.44 107 ALA A CA 1
ATOM 779 C C . ALA A 1 107 ? -16.867 5.185 14.302 1.00 96.44 107 ALA A C 1
ATOM 781 O O . ALA A 1 107 ? -17.551 5.693 15.193 1.00 96.44 107 ALA A O 1
ATOM 782 N N . LEU A 1 108 ? -17.420 4.585 13.241 1.00 95.88 108 LEU A N 1
ATOM 783 C CA . LEU A 1 108 ? -18.869 4.489 13.021 1.00 95.88 108 LEU A CA 1
ATOM 784 C C . LEU A 1 108 ? -19.575 3.621 14.074 1.00 95.88 108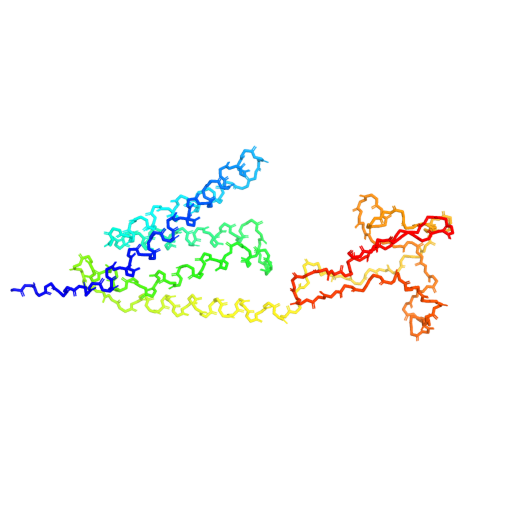 LEU A C 1
ATOM 786 O O . LEU A 1 108 ? -20.659 3.978 14.538 1.00 95.88 108 LEU A O 1
ATOM 790 N N . ILE A 1 109 ? -18.967 2.506 14.495 1.00 94.25 109 ILE A N 1
ATOM 791 C CA . ILE A 1 109 ? -19.556 1.617 15.515 1.00 94.25 109 ILE A CA 1
ATOM 792 C C . ILE A 1 109 ? -19.273 2.070 16.953 1.00 94.25 109 ILE A C 1
ATOM 794 O O . ILE A 1 109 ? -19.900 1.562 17.886 1.00 94.25 109 ILE A O 1
ATOM 798 N N . TYR A 1 110 ? -18.364 3.027 17.166 1.00 94.19 110 TYR A N 1
ATOM 799 C CA . TYR A 1 110 ? -17.945 3.463 18.500 1.00 94.19 110 TYR A CA 1
ATOM 800 C C . TYR A 1 110 ? -19.115 3.879 19.412 1.00 94.19 110 TYR A C 1
ATOM 802 O O . TYR A 1 110 ? -19.172 3.404 20.550 1.00 94.19 110 TYR A O 1
ATOM 810 N N . PRO A 1 111 ? -20.120 4.662 18.962 1.00 92.38 111 PRO A N 1
ATOM 811 C CA . PRO A 1 111 ? -21.269 4.988 19.806 1.00 92.38 111 PRO A CA 1
ATOM 812 C C . PRO A 1 111 ? -22.117 3.770 20.197 1.00 92.38 111 PRO A C 1
ATOM 814 O O . PRO A 1 111 ? -22.727 3.753 21.267 1.00 92.38 111 PRO A O 1
ATOM 817 N N . ALA A 1 112 ? -22.194 2.742 19.347 1.00 90.44 112 ALA A N 1
ATOM 818 C CA . AL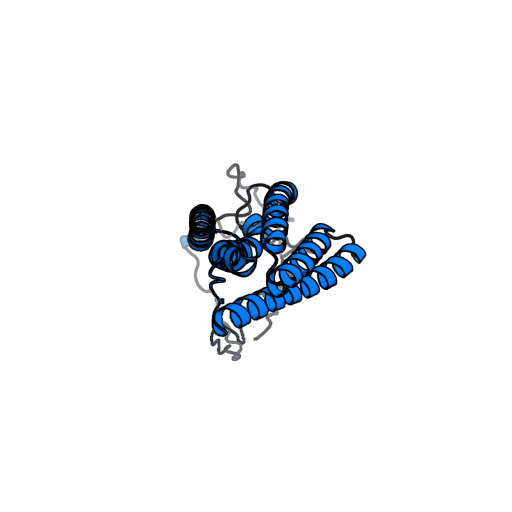A A 1 112 ? -22.861 1.484 19.687 1.00 90.44 112 ALA A CA 1
ATOM 819 C C . ALA A 1 112 ? -22.042 0.680 20.708 1.00 90.44 112 ALA A C 1
ATOM 821 O O . ALA A 1 112 ? -22.610 0.143 21.657 1.00 90.44 112 ALA A O 1
ATOM 822 N N . LEU A 1 113 ? -20.715 0.674 20.566 1.00 91.06 113 LEU A N 1
ATOM 823 C CA . LEU A 1 113 ? -19.786 0.020 21.485 1.00 91.06 113 LEU A CA 1
ATOM 824 C C . LEU A 1 113 ? -19.830 0.638 22.894 1.00 91.06 113 LEU A C 1
ATOM 826 O O . LEU A 1 113 ? -19.916 -0.087 23.881 1.00 91.06 113 LEU A O 1
ATOM 830 N N . VAL A 1 114 ? -19.853 1.972 22.995 1.00 91.75 114 VAL A N 1
ATOM 831 C CA . VAL A 1 114 ? -19.966 2.702 24.274 1.00 91.75 114 VAL A CA 1
ATOM 832 C C . VAL A 1 114 ? -21.323 2.465 24.949 1.00 91.75 114 VAL A C 1
ATOM 834 O O . VAL A 1 114 ? -21.384 2.228 26.158 1.00 91.75 114 VAL A O 1
ATOM 837 N N . ARG A 1 115 ? -22.416 2.447 24.174 1.00 89.25 115 ARG A N 1
ATOM 838 C CA . ARG A 1 115 ? -23.746 2.089 24.697 1.00 89.25 115 ARG A CA 1
ATOM 839 C C . ARG A 1 115 ? -23.794 0.640 25.183 1.00 89.25 115 ARG A C 1
ATOM 841 O O . ARG A 1 115 ? -24.354 0.372 26.241 1.00 89.25 115 ARG A O 1
ATOM 848 N N . ALA A 1 116 ? -23.155 -0.284 24.464 1.00 85.56 116 ALA A N 1
ATOM 849 C CA . ALA A 1 116 ? -23.058 -1.688 24.861 1.00 85.56 116 ALA A CA 1
ATOM 850 C C . ALA A 1 116 ? -22.278 -1.891 26.172 1.00 85.56 116 ALA A C 1
ATOM 852 O O . ALA A 1 116 ? -22.572 -2.835 26.904 1.00 85.56 116 ALA A O 1
ATOM 853 N N . SER A 1 117 ? -21.333 -1.000 26.495 1.00 83.81 117 SER A N 1
ATOM 854 C CA . SER A 1 117 ? -20.628 -0.999 27.784 1.00 83.81 117 SER A CA 1
ATOM 855 C C . SER A 1 117 ? -21.392 -0.305 28.920 1.00 83.81 117 SER A C 1
ATOM 857 O O . SER A 1 117 ? -20.872 -0.217 30.027 1.00 83.81 117 SER A O 1
ATOM 859 N N . GLY A 1 118 ? -22.609 0.191 28.670 1.00 83.25 118 GLY A N 1
ATOM 860 C CA . GLY A 1 118 ? -23.450 0.853 29.673 1.00 83.25 118 GLY A CA 1
ATOM 861 C C . GLY A 1 118 ? -23.147 2.338 29.897 1.00 83.25 118 GLY A C 1
ATOM 862 O O . GLY A 1 118 ? -23.645 2.910 30.861 1.00 83.25 118 GLY A O 1
ATOM 863 N N . ALA A 1 119 ? -22.351 2.964 29.025 1.00 87.31 119 ALA A N 1
ATOM 864 C CA . ALA A 1 119 ? -22.019 4.384 29.095 1.00 87.31 119 ALA A CA 1
ATOM 865 C C . ALA A 1 119 ? -22.795 5.197 28.044 1.00 87.31 119 ALA A C 1
ATOM 867 O O . ALA A 1 119 ? -23.269 4.667 27.035 1.00 87.31 119 ALA A O 1
ATOM 868 N N . GLN A 1 120 ? -22.914 6.507 28.266 1.00 84.56 120 GLN A N 1
ATOM 869 C CA . GLN A 1 120 ? -23.546 7.414 27.311 1.00 84.56 120 GLN A CA 1
ATOM 870 C C . GLN A 1 120 ? -22.540 7.833 26.235 1.00 84.56 120 GLN A C 1
ATOM 872 O O . GLN A 1 120 ? -21.489 8.400 26.525 1.00 84.56 120 GLN A O 1
ATOM 877 N N . ALA A 1 121 ? -22.863 7.546 24.975 1.00 84.44 121 ALA A N 1
ATOM 878 C CA . ALA A 1 121 ? -22.012 7.901 23.848 1.00 84.44 121 ALA A CA 1
ATOM 879 C C . ALA A 1 121 ? -22.221 9.361 23.417 1.00 84.44 121 ALA A C 1
ATOM 881 O O . ALA A 1 121 ? -23.351 9.786 23.174 1.00 84.44 121 ALA A O 1
ATOM 882 N N . GLY A 1 122 ? -21.125 10.107 23.261 1.00 81.00 122 GLY A N 1
ATOM 883 C CA . GLY A 1 122 ? -21.125 11.407 22.588 1.00 81.00 122 GLY A CA 1
ATOM 884 C C . GLY A 1 122 ? -21.154 11.278 21.058 1.00 81.00 122 GLY A C 1
ATOM 885 O O . GLY A 1 122 ? -20.884 10.214 20.501 1.00 81.00 122 GLY A O 1
ATOM 886 N N . ARG A 1 123 ? -21.443 12.383 20.357 1.00 84.25 123 ARG A N 1
ATOM 887 C CA . ARG A 1 123 ? -21.494 12.436 18.880 1.00 84.25 123 ARG A CA 1
ATOM 888 C C . ARG A 1 123 ? -20.133 12.629 18.195 1.00 84.25 123 ARG A C 1
ATOM 890 O O . ARG A 1 123 ? -20.060 12.498 16.978 1.00 84.25 123 ARG A O 1
ATOM 897 N N . GLY A 1 124 ? -19.063 12.896 18.950 1.00 86.31 124 GLY A N 1
ATOM 898 C CA . GLY A 1 124 ? -17.735 13.210 18.399 1.00 86.31 124 GLY A CA 1
ATOM 899 C C . GLY A 1 124 ? -17.150 12.126 17.485 1.00 86.31 124 GLY A C 1
ATOM 900 O O . GLY A 1 124 ? -16.462 12.444 16.519 1.00 86.31 124 GLY A O 1
ATOM 901 N N . ALA A 1 125 ? -17.495 10.855 17.714 1.00 89.88 125 ALA A N 1
ATOM 902 C CA . ALA A 1 125 ? -17.047 9.750 16.866 1.00 89.88 125 ALA A CA 1
ATOM 903 C C . ALA A 1 125 ? -17.552 9.846 15.416 1.00 89.88 125 ALA A C 1
ATOM 905 O O . ALA A 1 125 ? -16.838 9.439 14.506 1.00 89.88 125 ALA A O 1
ATOM 906 N N . TYR A 1 126 ? -18.725 10.447 15.179 1.00 91.88 126 TYR A N 1
ATOM 907 C CA . TYR A 1 126 ? -19.211 10.691 13.817 1.00 91.88 126 TYR A CA 1
ATOM 908 C C . TYR A 1 126 ? -18.417 11.788 13.104 1.00 91.88 126 TYR A C 1
ATOM 910 O O . TYR A 1 126 ? -18.241 11.709 11.894 1.00 91.88 126 TYR A O 1
ATOM 918 N N . GLY A 1 127 ? -17.896 12.776 13.840 1.00 94.12 127 GLY A N 1
ATOM 919 C CA . GLY A 1 127 ? -16.982 13.775 13.282 1.00 94.12 127 GLY A CA 1
ATOM 920 C C . GLY A 1 127 ? -15.670 13.139 12.824 1.00 94.12 127 GLY A C 1
ATOM 921 O O . GLY A 1 127 ? -15.239 13.356 11.694 1.00 94.12 127 GLY A O 1
ATOM 922 N N . LEU A 1 128 ? -15.088 12.271 13.662 1.00 93.88 128 LEU A N 1
ATOM 923 C CA . LEU A 1 128 ? -13.900 11.491 13.302 1.00 93.88 128 LEU A CA 1
ATOM 924 C C . LEU A 1 128 ? -14.165 10.560 12.109 1.00 93.88 128 LEU A C 1
ATOM 926 O O . LEU A 1 128 ? -13.355 10.501 11.188 1.00 93.88 12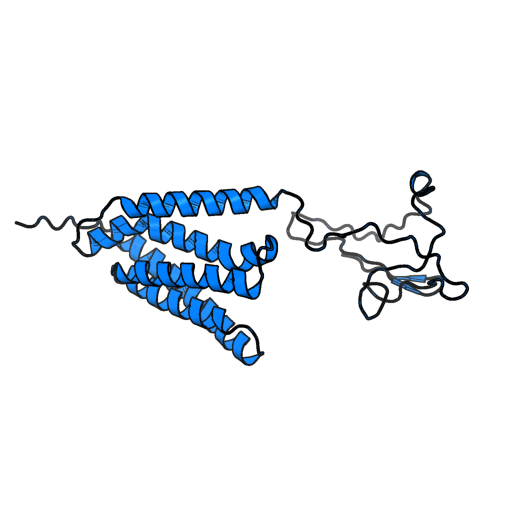8 LEU A O 1
ATOM 930 N N . ALA A 1 129 ? -15.308 9.869 12.097 1.00 96.44 129 ALA A N 1
ATOM 931 C CA . ALA A 1 129 ? -15.711 9.036 10.969 1.00 96.44 129 ALA A CA 1
ATOM 932 C C . ALA A 1 129 ? -15.856 9.862 9.681 1.00 96.44 129 ALA A C 1
ATOM 934 O O . ALA A 1 129 ? -15.343 9.461 8.645 1.00 96.44 129 ALA A O 1
ATOM 935 N N . GLY A 1 130 ? -16.480 11.042 9.741 1.00 97.12 130 GLY A N 1
ATOM 936 C CA . GLY A 1 130 ? -16.579 11.951 8.598 1.00 97.12 130 GLY A CA 1
ATOM 937 C C . GLY A 1 130 ? -15.208 12.378 8.069 1.00 97.12 130 GLY A C 1
ATOM 938 O O . GLY A 1 130 ? -14.963 12.298 6.869 1.00 97.12 130 GLY A O 1
ATOM 939 N N . MET A 1 131 ? -14.285 12.749 8.959 1.00 97.06 131 MET A N 1
ATOM 940 C CA . MET A 1 131 ? -12.912 13.113 8.592 1.00 97.06 131 MET A CA 1
ATOM 941 C C . MET A 1 131 ? -12.166 11.954 7.913 1.00 97.06 131 MET A C 1
ATOM 943 O O . MET A 1 131 ? -11.553 12.148 6.865 1.00 97.06 131 MET A O 1
ATOM 947 N N . LEU A 1 132 ? -12.247 10.742 8.474 1.00 97.69 132 LEU A N 1
ATOM 948 C CA . LEU A 1 132 ? -11.635 9.550 7.878 1.00 97.69 132 LEU A CA 1
ATOM 949 C C . LEU A 1 132 ? -12.272 9.201 6.528 1.00 97.69 132 LEU A C 1
ATOM 951 O O . LEU A 1 132 ? -11.552 8.878 5.590 1.00 97.69 132 LEU A O 1
ATOM 955 N N . ALA A 1 133 ? -13.598 9.302 6.406 1.00 98.19 133 ALA A N 1
ATOM 956 C CA . ALA A 1 133 ? -14.309 9.048 5.157 1.00 98.19 133 ALA A CA 1
ATO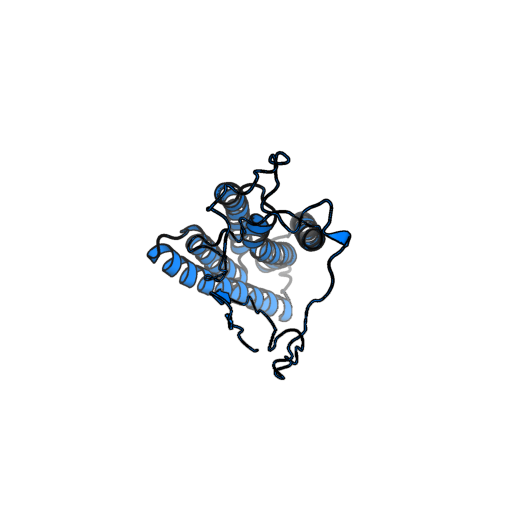M 957 C C . ALA A 1 133 ? -13.879 10.020 4.053 1.00 98.19 133 ALA A C 1
ATOM 959 O O . ALA A 1 133 ? -13.596 9.583 2.941 1.00 98.19 133 ALA A O 1
ATOM 960 N N . ILE A 1 134 ? -13.759 11.314 4.366 1.00 98.31 134 ILE A N 1
ATOM 961 C CA . ILE A 1 134 ? -13.248 12.319 3.425 1.00 98.31 134 ILE A CA 1
ATOM 962 C C . ILE A 1 134 ? -11.826 11.962 2.992 1.00 98.31 134 ILE A C 1
ATOM 964 O O . ILE A 1 134 ? -11.545 11.956 1.797 1.00 98.31 134 ILE A O 1
ATOM 968 N N . GLY A 1 135 ? -10.946 11.612 3.937 1.00 97.25 135 GLY A N 1
ATOM 969 C CA . GLY A 1 135 ? -9.580 11.197 3.620 1.00 97.25 135 GLY A CA 1
ATOM 970 C C . GLY A 1 135 ? -9.529 9.960 2.718 1.00 97.25 135 GLY A C 1
ATOM 971 O O . GLY A 1 135 ? -8.797 9.955 1.731 1.00 97.25 135 GLY A O 1
ATOM 972 N N . VAL A 1 136 ? -10.341 8.936 3.000 1.00 98.00 136 VAL A N 1
ATOM 973 C CA . VAL A 1 136 ? -10.426 7.711 2.185 1.00 98.00 136 VAL A CA 1
ATOM 974 C C . VAL A 1 136 ? -10.946 8.019 0.781 1.00 98.00 136 VAL A C 1
ATOM 976 O O . VAL A 1 136 ? -10.334 7.594 -0.195 1.00 98.00 136 VAL A O 1
ATOM 979 N N . VAL A 1 137 ? -12.028 8.792 0.657 1.00 98.06 137 VAL A N 1
ATOM 980 C CA . VAL A 1 137 ? -12.610 9.164 -0.643 1.00 98.06 137 VAL A CA 1
ATOM 981 C C . VAL A 1 137 ? -11.640 10.014 -1.460 1.00 98.06 137 VAL A C 1
ATOM 983 O O . VAL A 1 137 ? -11.440 9.731 -2.637 1.00 98.06 137 VAL A O 1
ATOM 986 N N . ALA A 1 138 ? -10.989 11.005 -0.845 1.00 96.31 138 ALA A N 1
ATOM 987 C CA . ALA A 1 138 ? -9.963 11.809 -1.504 1.00 96.31 138 ALA A CA 1
ATOM 988 C C . ALA A 1 138 ? -8.778 10.945 -1.964 1.00 96.31 138 ALA A C 1
ATOM 990 O O . ALA A 1 138 ? -8.323 11.084 -3.098 1.00 96.31 138 ALA A O 1
ATOM 991 N N . THR A 1 139 ? -8.326 10.011 -1.119 1.00 95.31 139 THR A N 1
ATOM 992 C CA . THR A 1 139 ? -7.257 9.066 -1.470 1.00 95.31 139 THR A CA 1
ATOM 993 C C . THR A 1 139 ? -7.648 8.230 -2.682 1.00 95.31 139 THR A C 1
ATOM 995 O O . THR A 1 139 ? -6.873 8.173 -3.627 1.00 95.31 139 THR A O 1
ATOM 998 N N . ILE A 1 140 ? -8.846 7.638 -2.698 1.00 95.19 140 ILE A N 1
ATOM 999 C CA . ILE A 1 140 ? -9.332 6.816 -3.819 1.00 95.19 140 ILE A CA 1
ATOM 1000 C C . ILE A 1 140 ? -9.504 7.658 -5.089 1.00 95.19 140 ILE A C 1
ATOM 1002 O O . ILE A 1 140 ? -9.078 7.242 -6.161 1.00 95.19 140 ILE A O 1
ATOM 1006 N N . GLY A 1 141 ? -10.080 8.858 -4.985 1.00 94.62 141 GLY A N 1
ATOM 1007 C CA . GLY A 1 141 ? -10.261 9.752 -6.130 1.00 94.62 141 GLY A CA 1
ATOM 1008 C C . GLY A 1 141 ? -8.936 10.161 -6.775 1.00 94.62 141 GLY A C 1
ATOM 1009 O O . GLY A 1 141 ? -8.833 10.211 -7.999 1.00 94.62 141 GLY A O 1
ATOM 1010 N N . TYR A 1 142 ? -7.895 10.381 -5.968 1.00 92.50 142 TYR A N 1
ATOM 1011 C CA . TYR A 1 142 ? -6.569 10.743 -6.468 1.00 92.50 142 TYR A CA 1
ATOM 1012 C C . TYR A 1 142 ? -5.829 9.581 -7.157 1.00 92.50 142 TYR A C 1
ATOM 1014 O O . TYR A 1 142 ? -4.875 9.834 -7.887 1.00 92.50 142 TYR A O 1
ATOM 1022 N N . MET A 1 143 ? -6.286 8.324 -7.022 1.00 91.81 143 MET A N 1
ATOM 1023 C CA . MET A 1 143 ? -5.675 7.173 -7.721 1.00 91.81 143 MET A CA 1
ATOM 1024 C C . MET A 1 143 ? -5.737 7.328 -9.245 1.00 91.81 143 MET A C 1
ATOM 1026 O O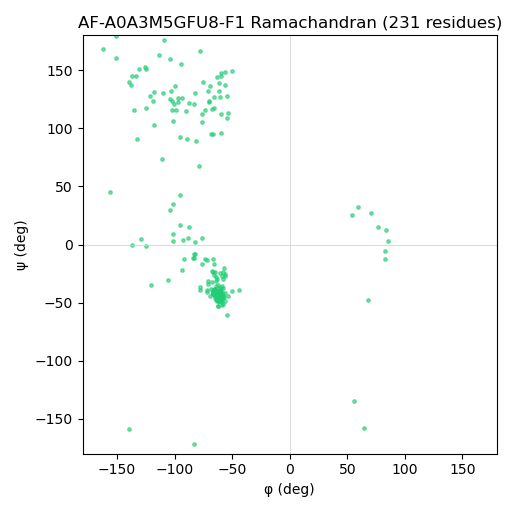 . MET A 1 143 ? -4.920 6.755 -9.959 1.00 91.81 143 MET A O 1
ATOM 1030 N N . PHE A 1 144 ? -6.701 8.110 -9.736 1.00 91.12 144 PHE A N 1
ATOM 1031 C CA . PHE A 1 144 ? -6.942 8.352 -11.158 1.00 91.12 144 PHE A CA 1
ATOM 1032 C C . PHE A 1 144 ? -6.220 9.595 -11.695 1.00 91.12 144 PHE A C 1
ATOM 1034 O O . PHE A 1 144 ? -6.389 9.951 -12.860 1.00 91.12 144 PHE A O 1
ATOM 1041 N N . VAL A 1 145 ? -5.415 10.264 -10.865 1.00 90.12 145 VAL A N 1
ATOM 1042 C CA . VAL A 1 145 ? -4.567 11.380 -11.286 1.00 90.12 145 VAL A CA 1
ATOM 1043 C C . VAL A 1 145 ? -3.155 10.844 -11.546 1.00 90.12 145 VAL A C 1
ATOM 1045 O O . VAL A 1 145 ? -2.573 10.222 -10.651 1.00 90.12 145 VAL A O 1
ATOM 1048 N N . PRO A 1 146 ? -2.568 11.081 -12.739 1.00 84.25 146 PRO A N 1
ATOM 1049 C CA . PRO A 1 146 ? -1.196 10.679 -13.026 1.00 84.25 146 PRO A CA 1
ATOM 1050 C C . PRO A 1 146 ? -0.230 11.223 -11.970 1.00 84.25 146 PRO A C 1
ATOM 1052 O O . PRO A 1 146 ? -0.031 12.429 -11.838 1.00 84.25 146 PRO A O 1
ATOM 1055 N N . SER A 1 147 ? 0.361 10.314 -11.198 1.00 74.69 147 SER A N 1
ATOM 1056 C CA . SER A 1 147 ? 1.336 10.618 -10.155 1.00 74.69 147 SER A CA 1
ATOM 1057 C C . SER A 1 147 ? 2.654 9.945 -10.513 1.00 74.69 147 SER A C 1
ATOM 1059 O O . SER A 1 147 ? 2.828 8.733 -10.386 1.00 74.69 147 SER A O 1
ATOM 1061 N N . HIS A 1 148 ? 3.592 10.743 -11.015 1.00 70.44 148 HIS A N 1
ATOM 1062 C CA . HIS A 1 148 ? 4.908 10.255 -11.400 1.00 70.44 148 HIS A CA 1
ATOM 1063 C C . HIS A 1 148 ? 5.737 9.953 -10.144 1.00 70.44 148 HIS A C 1
ATOM 1065 O O . HIS A 1 148 ? 6.059 10.856 -9.374 1.00 70.44 148 HIS A O 1
ATOM 1071 N N . VAL A 1 149 ? 6.101 8.682 -9.939 1.00 68.00 149 VAL A N 1
ATOM 1072 C CA . VAL A 1 149 ? 6.989 8.258 -8.834 1.00 68.00 149 VAL A CA 1
ATOM 1073 C C . VAL A 1 149 ? 8.404 8.825 -9.017 1.00 68.00 149 VAL A C 1
ATOM 1075 O O . VAL A 1 149 ? 9.110 9.071 -8.043 1.00 68.00 149 VAL A O 1
ATOM 1078 N N . VAL A 1 150 ? 8.791 9.099 -10.266 1.00 70.06 150 VAL A N 1
ATOM 1079 C CA . VAL A 1 150 ? 10.034 9.776 -10.641 1.00 70.06 150 VAL A CA 1
ATOM 1080 C C . VAL A 1 150 ? 9.671 10.982 -11.496 1.00 70.06 150 VAL A C 1
ATOM 1082 O O . VAL A 1 150 ? 9.090 10.833 -12.568 1.00 70.06 150 VAL A O 1
ATOM 1085 N N . SER A 1 151 ? 10.003 12.178 -11.016 1.00 70.88 151 SER A N 1
ATOM 1086 C CA . SER A 1 151 ? 9.849 13.421 -11.773 1.00 70.88 151 SER A CA 1
ATOM 1087 C C . SER A 1 151 ? 11.228 13.948 -12.141 1.00 70.88 151 SER A C 1
ATOM 1089 O O . SER A 1 151 ? 12.104 14.045 -11.282 1.00 70.88 151 SER A O 1
ATOM 1091 N N . ALA A 1 152 ? 11.432 14.286 -13.412 1.00 73.56 152 ALA A N 1
ATOM 1092 C CA . ALA A 1 152 ? 12.654 14.951 -13.836 1.00 73.56 152 ALA A CA 1
ATOM 1093 C C . ALA A 1 152 ? 12.656 16.389 -13.287 1.00 73.56 152 ALA A C 1
ATOM 1095 O O . ALA A 1 152 ? 11.726 17.151 -13.540 1.00 73.56 152 ALA A O 1
ATOM 1096 N N . SER A 1 153 ? 13.685 16.760 -12.525 1.00 82.75 153 SER A N 1
ATOM 1097 C CA . SER A 1 153 ? 13.865 18.129 -12.013 1.00 82.75 153 SER A CA 1
ATOM 1098 C C . SER A 1 153 ? 14.375 19.098 -13.084 1.00 82.75 153 SER A C 1
ATOM 1100 O O . SER A 1 153 ? 14.284 20.314 -12.930 1.00 82.75 153 SER A O 1
ATOM 1102 N N . SER A 1 154 ? 14.901 18.560 -14.180 1.00 86.44 154 SER A N 1
ATOM 1103 C CA . SER A 1 154 ? 15.352 19.293 -15.352 1.00 86.44 154 SER A CA 1
ATOM 1104 C C . SER A 1 154 ? 15.206 18.417 -16.592 1.00 86.44 154 SER A C 1
ATOM 1106 O O . SER A 1 154 ? 15.117 17.192 -16.503 1.00 86.44 154 SER A O 1
ATOM 1108 N N . VAL A 1 155 ? 15.180 19.044 -17.766 1.00 81.56 155 VAL A N 1
ATOM 1109 C CA . VAL A 1 155 ? 15.325 18.311 -19.024 1.00 81.56 155 VAL A CA 1
ATOM 1110 C C . VAL A 1 155 ? 16.808 17.959 -19.160 1.00 81.56 155 VAL A C 1
ATOM 1112 O O . VAL A 1 155 ? 17.614 18.882 -19.305 1.00 81.56 155 VAL A O 1
ATOM 1115 N N . PRO A 1 156 ? 17.203 16.674 -19.090 1.00 79.12 156 PRO A N 1
ATOM 1116 C CA . PRO A 1 156 ? 18.596 16.315 -19.293 1.00 79.12 156 PRO A CA 1
ATOM 1117 C C . PRO A 1 156 ? 19.020 16.689 -20.722 1.00 79.12 156 PRO A C 1
ATOM 1119 O O . PRO A 1 156 ? 18.209 16.574 -21.652 1.00 79.12 156 PRO A O 1
ATOM 1122 N N . PRO A 1 157 ? 20.269 17.143 -20.920 1.00 83.44 157 PRO A N 1
ATOM 1123 C CA . PRO A 1 157 ? 20.792 17.359 -22.259 1.00 83.44 157 PRO A CA 1
ATOM 1124 C C . PRO A 1 157 ? 20.766 16.040 -23.036 1.00 83.44 157 PRO A C 1
ATOM 1126 O O . PRO A 1 157 ? 20.974 14.965 -22.472 1.00 83.44 157 PRO A O 1
ATOM 1129 N N . ILE A 1 158 ? 20.503 16.125 -24.340 1.00 82.88 158 ILE A N 1
ATOM 1130 C CA . ILE A 1 158 ? 20.599 14.961 -25.221 1.00 82.88 158 ILE A CA 1
ATOM 1131 C C . ILE A 1 158 ? 22.077 14.586 -25.299 1.00 82.88 158 ILE A C 1
ATOM 1133 O O . ILE A 1 158 ? 22.889 15.384 -25.766 1.00 82.88 158 ILE A O 1
ATOM 1137 N N . VAL A 1 159 ? 22.417 13.395 -24.814 1.00 83.38 159 VAL A N 1
ATOM 1138 C CA . VAL A 1 159 ? 23.762 12.829 -24.929 1.00 83.38 159 VAL A CA 1
ATOM 1139 C C . VAL A 1 159 ? 23.800 12.024 -26.227 1.00 83.38 159 VAL A C 1
ATOM 1141 O O . VAL A 1 159 ? 23.052 11.050 -26.329 1.00 83.38 159 VAL A O 1
ATOM 1144 N N . PRO A 1 160 ? 24.610 12.421 -27.226 1.00 85.38 160 PRO A N 1
ATOM 1145 C CA . PRO A 1 160 ? 24.789 11.623 -28.431 1.00 85.38 160 PRO A CA 1
ATOM 1146 C C . PRO A 1 160 ? 25.348 10.248 -28.079 1.00 85.38 160 PRO A C 1
ATOM 1148 O O . PRO A 1 160 ? 26.133 10.111 -27.135 1.00 85.38 160 PRO A O 1
ATOM 1151 N N . VAL A 1 161 ? 24.971 9.237 -28.853 1.00 88.44 161 VAL A N 1
ATOM 1152 C CA . VAL A 1 161 ? 25.562 7.909 -28.703 1.00 88.44 161 VAL A CA 1
ATOM 1153 C C . VAL A 1 161 ? 27.039 7.998 -29.083 1.00 88.44 161 VAL A C 1
ATOM 1155 O O . VAL A 1 161 ? 27.391 8.529 -30.136 1.00 88.44 161 VAL A O 1
ATOM 1158 N N . ALA A 1 162 ? 27.922 7.535 -28.198 1.00 88.25 162 ALA A N 1
ATOM 1159 C CA . ALA A 1 162 ? 29.351 7.542 -28.481 1.00 88.25 162 ALA A CA 1
ATOM 1160 C C . ALA A 1 162 ? 29.668 6.524 -29.593 1.00 88.25 162 ALA A C 1
ATOM 1162 O O . ALA A 1 162 ? 29.167 5.399 -29.519 1.00 88.25 162 ALA A O 1
ATOM 1163 N N . PRO A 1 163 ? 30.521 6.869 -30.577 1.00 88.25 163 PRO A N 1
ATOM 1164 C CA . PRO A 1 163 ? 30.900 5.937 -31.633 1.00 88.25 163 PRO A CA 1
ATOM 1165 C C . PRO A 1 163 ? 31.464 4.629 -31.068 1.00 88.25 163 PRO A C 1
ATOM 1167 O O . PRO A 1 163 ? 32.384 4.650 -30.247 1.00 88.25 163 PRO A O 1
ATOM 1170 N N . GLY A 1 164 ? 30.924 3.494 -31.505 1.00 88.06 164 GLY A N 1
ATOM 1171 C CA . GLY A 1 164 ? 31.303 2.157 -31.036 1.00 88.06 164 GLY A CA 1
ATOM 1172 C C . GLY A 1 164 ? 30.627 1.709 -29.734 1.00 88.06 164 GLY A C 1
ATOM 1173 O O . GLY A 1 164 ? 30.814 0.560 -29.328 1.00 88.06 164 GLY A O 1
ATOM 1174 N N . ALA A 1 165 ? 29.855 2.581 -29.081 1.00 88.25 165 ALA A N 1
ATOM 1175 C CA . ALA A 1 165 ? 29.035 2.259 -27.913 1.00 88.25 165 ALA A CA 1
ATOM 1176 C C . ALA A 1 165 ? 27.549 2.080 -28.272 1.00 88.25 165 ALA A C 1
ATOM 1178 O O . ALA A 1 165 ? 26.706 1.999 -27.374 1.00 88.25 165 ALA A O 1
ATOM 1179 N N . GLU A 1 166 ? 27.220 2.041 -29.567 1.00 90.69 166 GLU A N 1
ATOM 1180 C CA . GLU A 1 166 ? 25.865 1.798 -30.036 1.00 90.69 166 GLU A CA 1
ATOM 1181 C C . GLU A 1 166 ? 25.407 0.425 -29.566 1.00 90.69 166 GLU A C 1
ATOM 1183 O O . GLU A 1 166 ? 26.099 -0.592 -29.704 1.00 90.69 166 GLU A O 1
ATOM 1188 N N . GLN A 1 167 ? 24.204 0.390 -29.017 1.00 91.19 167 GLN A N 1
ATOM 1189 C CA . GLN A 1 167 ? 23.623 -0.867 -28.607 1.00 91.19 167 GLN A CA 1
ATOM 1190 C C . GLN A 1 167 ? 23.222 -1.700 -29.826 1.00 91.19 167 GLN A C 1
ATOM 1192 O O . GLN A 1 167 ? 22.540 -1.208 -30.718 1.00 91.19 167 GLN A O 1
ATOM 1197 N N . LYS A 1 168 ? 23.605 -2.978 -29.831 1.00 92.62 168 LYS A N 1
ATOM 1198 C CA . LYS A 1 168 ? 23.304 -3.914 -30.929 1.00 92.62 168 LYS A CA 1
ATOM 1199 C C . LYS A 1 168 ? 22.222 -4.934 -30.592 1.00 92.62 168 LYS A C 1
ATOM 1201 O O . LYS A 1 168 ? 21.495 -5.349 -31.483 1.00 92.62 168 LYS A O 1
ATOM 1206 N N . ASP A 1 169 ? 22.124 -5.296 -29.316 1.00 94.06 169 ASP A N 1
ATOM 1207 C CA . ASP A 1 169 ? 21.219 -6.329 -28.820 1.00 94.06 169 ASP A CA 1
ATOM 1208 C C . ASP A 1 169 ? 20.339 -5.782 -27.690 1.00 94.06 169 ASP A C 1
ATOM 1210 O O . ASP A 1 169 ? 20.746 -4.891 -26.939 1.00 94.06 169 ASP A O 1
ATOM 1214 N N . TRP A 1 170 ? 19.152 -6.363 -27.527 1.00 95.38 170 TRP A N 1
ATOM 1215 C CA . TRP A 1 170 ? 18.313 -6.271 -26.330 1.00 95.38 170 TRP A CA 1
ATOM 1216 C C . TRP A 1 170 ? 18.279 -7.649 -25.655 1.00 95.38 170 TRP A C 1
ATOM 1218 O O . TRP A 1 170 ? 17.304 -8.396 -25.741 1.00 95.38 170 TRP A O 1
ATOM 1228 N N . ALA A 1 171 ? 19.392 -8.022 -25.018 1.00 93.69 171 ALA A N 1
ATOM 1229 C CA . ALA A 1 171 ? 19.607 -9.377 -24.498 1.00 93.69 171 ALA A CA 1
ATOM 1230 C C . ALA A 1 171 ? 18.979 -9.635 -23.114 1.00 93.69 171 ALA A C 1
ATOM 1232 O O . ALA A 1 171 ? 18.901 -10.777 -22.664 1.00 93.69 171 ALA A O 1
ATOM 1233 N N . HIS A 1 172 ? 18.530 -8.587 -22.421 1.00 93.50 172 HIS A N 1
ATOM 1234 C CA . HIS A 1 172 ? 17.913 -8.684 -21.098 1.00 93.50 172 HIS A CA 1
ATOM 1235 C C . HIS A 1 172 ? 16.532 -8.035 -21.107 1.00 93.50 172 HIS A C 1
ATOM 1237 O O . HIS A 1 172 ? 16.319 -7.050 -21.804 1.00 93.50 172 HIS A O 1
ATOM 1243 N N . TRP A 1 173 ? 15.615 -8.510 -20.258 1.00 91.44 173 TRP A N 1
ATOM 1244 C CA . TRP A 1 173 ? 14.259 -7.951 -20.142 1.00 91.44 173 TRP A CA 1
ATOM 1245 C C . TRP A 1 173 ? 14.245 -6.419 -19.974 1.00 91.44 173 TRP A C 1
ATOM 1247 O O . TRP A 1 173 ? 13.439 -5.721 -20.588 1.00 91.44 173 TRP A O 1
ATOM 1257 N N . GLY A 1 174 ? 15.174 -5.878 -19.180 1.00 92.81 174 GLY A N 1
ATOM 1258 C CA . GLY A 1 174 ? 15.348 -4.438 -18.982 1.00 92.81 174 GLY A CA 1
ATOM 1259 C C . GLY A 1 174 ? 16.545 -3.852 -19.733 1.00 92.81 174 GLY A C 1
ATOM 1260 O O . GLY A 1 174 ? 17.148 -2.896 -19.247 1.00 92.81 174 GLY A O 1
ATOM 1261 N N . ASN A 1 175 ? 16.898 -4.441 -20.876 1.00 90.69 175 ASN A N 1
ATOM 1262 C CA . ASN A 1 175 ? 18.047 -4.150 -21.730 1.00 90.69 175 ASN A CA 1
ATOM 1263 C C . ASN A 1 175 ? 19.435 -4.481 -21.154 1.00 90.69 175 ASN A C 1
ATOM 1265 O O . ASN A 1 175 ? 20.247 -5.131 -21.803 1.00 90.69 175 ASN A O 1
ATOM 1269 N N . THR A 1 176 ? 19.707 -4.075 -19.918 1.00 89.25 176 THR A N 1
ATOM 1270 C CA . THR A 1 176 ? 20.958 -4.366 -19.205 1.00 89.25 176 THR A CA 1
ATOM 1271 C C . THR A 1 176 ? 20.689 -5.287 -18.011 1.00 89.25 176 THR A C 1
ATOM 1273 O O . THR A 1 176 ? 19.546 -5.350 -17.550 1.00 89.25 176 THR A O 1
ATOM 1276 N N . PRO A 1 177 ? 21.710 -5.949 -17.430 1.00 90.38 177 PRO A N 1
ATOM 1277 C CA . PRO A 1 177 ? 21.550 -6.673 -16.164 1.00 90.38 177 PRO A CA 1
ATOM 1278 C C . PRO A 1 177 ? 21.018 -5.799 -15.016 1.00 90.38 177 PRO A C 1
ATOM 1280 O O . PRO A 1 177 ? 20.383 -6.305 -14.098 1.00 90.38 177 PRO A O 1
ATOM 1283 N N . ALA A 1 178 ? 21.245 -4.481 -15.081 1.00 91.50 178 ALA A N 1
ATOM 1284 C CA . ALA A 1 178 ? 20.721 -3.502 -14.129 1.00 91.50 178 ALA A CA 1
ATOM 1285 C C . ALA A 1 178 ? 19.269 -3.066 -14.419 1.00 91.50 178 ALA A C 1
ATOM 1287 O O . ALA A 1 178 ? 18.677 -2.346 -13.621 1.00 91.50 178 ALA A O 1
ATOM 1288 N N . GLY A 1 179 ? 18.691 -3.465 -15.556 1.00 90.62 179 GLY A N 1
ATOM 1289 C CA . GLY A 1 179 ? 17.289 -3.216 -15.883 1.00 90.62 179 GLY A CA 1
ATOM 1290 C C . GLY A 1 179 ? 16.938 -1.759 -16.199 1.00 90.62 179 GLY A C 1
ATOM 1291 O O . GLY A 1 179 ? 15.802 -1.348 -15.980 1.00 90.62 179 GLY A O 1
ATOM 1292 N N . ASN A 1 180 ? 17.887 -0.962 -16.698 1.00 88.12 180 ASN A N 1
ATOM 1293 C CA . ASN A 1 180 ? 17.688 0.478 -16.915 1.00 88.12 180 ASN A CA 1
ATOM 1294 C C . ASN A 1 180 ? 16.786 0.842 -18.113 1.00 88.12 180 ASN A C 1
ATOM 1296 O O . ASN A 1 180 ? 16.386 1.998 -18.225 1.00 88.12 180 ASN A O 1
ATOM 1300 N N . ARG A 1 181 ? 16.473 -0.115 -19.001 1.00 91.12 181 ARG A N 1
ATOM 1301 C CA . ARG A 1 181 ? 15.619 0.060 -20.195 1.00 91.12 181 ARG A CA 1
ATOM 1302 C C . ARG A 1 181 ? 16.070 1.198 -21.126 1.00 91.12 181 ARG A C 1
ATOM 1304 O O . ARG A 1 181 ? 15.254 1.753 -21.856 1.00 91.12 181 ARG A O 1
ATOM 1311 N N . PHE A 1 182 ? 17.356 1.550 -21.103 1.00 88.81 182 PHE A N 1
ATOM 1312 C CA . PHE A 1 182 ? 17.925 2.617 -21.927 1.00 88.81 182 PHE A CA 1
ATOM 1313 C C . PHE A 1 182 ? 18.637 2.030 -23.143 1.00 88.81 182 PHE A C 1
ATOM 1315 O O . PHE A 1 182 ? 19.591 1.287 -22.947 1.00 88.81 182 PHE A O 1
ATOM 1322 N N . ALA A 1 183 ? 18.218 2.386 -24.360 1.00 90.94 183 ALA A N 1
ATOM 1323 C CA . ALA A 1 183 ? 18.908 2.005 -25.591 1.00 90.94 183 ALA A CA 1
ATOM 1324 C C . ALA A 1 183 ? 19.835 3.128 -26.067 1.00 90.94 183 ALA A C 1
ATOM 1326 O O . ALA A 1 183 ? 19.380 4.241 -26.330 1.00 90.94 183 ALA A O 1
ATOM 1327 N N . ALA A 1 184 ? 21.127 2.829 -26.214 1.00 90.88 184 ALA A N 1
ATOM 1328 C CA . ALA A 1 184 ? 22.105 3.752 -26.788 1.00 90.88 184 ALA A CA 1
ATOM 1329 C C . ALA A 1 184 ? 21.990 3.770 -28.326 1.00 90.88 184 ALA A C 1
ATOM 1331 O O . ALA A 1 184 ? 22.861 3.263 -29.029 1.00 90.88 184 ALA A O 1
ATOM 1332 N N . LEU A 1 185 ? 20.872 4.301 -28.831 1.00 91.94 185 LEU A N 1
ATOM 1333 C CA . LEU A 1 185 ? 20.530 4.452 -30.249 1.00 91.94 185 LEU A CA 1
ATOM 1334 C C . LEU A 1 185 ? 19.850 5.814 -30.466 1.00 91.94 185 LEU A C 1
ATOM 1336 O O . LEU A 1 185 ? 19.020 6.219 -29.656 1.00 91.94 185 LEU A O 1
ATOM 1340 N N . ASP A 1 186 ? 20.164 6.509 -31.561 1.00 91.19 186 ASP A N 1
ATOM 1341 C CA . ASP A 1 186 ? 19.650 7.860 -31.853 1.00 91.19 186 ASP A CA 1
ATOM 1342 C C . ASP A 1 186 ? 19.041 8.026 -33.260 1.00 91.19 186 ASP A C 1
ATOM 1344 O O . ASP A 1 186 ? 18.590 9.119 -33.628 1.00 91.19 186 ASP A O 1
ATOM 1348 N N . GLN A 1 187 ? 18.943 6.928 -34.021 1.00 92.94 187 GLN A N 1
ATOM 1349 C CA . GLN A 1 187 ? 18.312 6.902 -35.346 1.00 92.94 187 GLN A CA 1
ATOM 1350 C C . GLN A 1 187 ? 16.863 7.419 -35.301 1.00 92.94 187 GLN A C 1
ATOM 1352 O O . GLN A 1 187 ? 16.451 8.183 -36.177 1.00 92.94 187 GLN A O 1
ATOM 1357 N N . ILE A 1 188 ? 16.099 7.028 -34.275 1.00 94.06 188 ILE A N 1
ATOM 1358 C CA . ILE A 1 188 ? 14.747 7.528 -34.001 1.00 94.06 188 ILE A CA 1
ATOM 1359 C C . ILE A 1 188 ? 14.839 8.516 -32.840 1.00 94.06 188 ILE A C 1
ATOM 1361 O O . ILE A 1 188 ? 15.342 8.190 -31.768 1.00 94.06 188 ILE A O 1
ATOM 1365 N N . ASN A 1 189 ? 14.348 9.734 -33.042 1.00 92.69 189 ASN A N 1
ATOM 1366 C CA . ASN A 1 189 ? 14.452 10.823 -32.082 1.00 92.69 189 ASN A CA 1
ATOM 1367 C C . ASN A 1 189 ? 13.274 11.807 -32.210 1.00 92.69 189 ASN A C 1
ATOM 1369 O O . ASN A 1 189 ? 12.384 11.662 -33.047 1.00 92.69 189 ASN A O 1
ATOM 1373 N N . LYS A 1 190 ? 13.267 12.849 -31.368 1.00 92.38 190 LYS A N 1
ATOM 1374 C CA . LYS A 1 190 ? 12.166 13.828 -31.275 1.00 92.38 190 LYS A CA 1
ATOM 1375 C C . LYS A 1 190 ? 11.836 14.547 -32.590 1.00 92.38 190 LYS A C 1
ATOM 1377 O O . LYS A 1 190 ? 10.753 15.107 -32.690 1.00 92.38 190 LYS A O 1
ATOM 1382 N N . SER A 1 191 ? 12.753 14.572 -33.560 1.00 95.69 191 SER A N 1
ATOM 1383 C CA . SER A 1 191 ? 12.561 15.264 -34.841 1.00 95.69 191 SER A CA 1
ATOM 1384 C C . SER A 1 191 ? 11.982 14.386 -35.957 1.00 95.69 191 SER A C 1
ATOM 1386 O O . SER A 1 191 ? 11.611 14.919 -37.001 1.00 95.69 191 SER A O 1
ATOM 1388 N N . ASN A 1 192 ? 11.952 13.059 -35.773 1.00 97.38 192 ASN A N 1
ATOM 1389 C CA . ASN A 1 192 ? 11.513 12.115 -36.806 1.00 97.38 192 ASN A CA 1
ATOM 1390 C C . ASN A 1 192 ? 10.595 10.985 -36.303 1.00 97.38 192 ASN A C 1
ATOM 1392 O O . ASN A 1 192 ? 10.173 10.156 -37.107 1.00 97.38 192 ASN A O 1
ATOM 1396 N N . VAL A 1 193 ? 10.277 10.933 -35.003 1.00 97.00 193 VAL A N 1
ATOM 1397 C CA . VAL A 1 193 ? 9.371 9.926 -34.414 1.00 97.00 193 VAL A CA 1
ATOM 1398 C C . VAL A 1 193 ? 7.973 9.945 -35.046 1.00 97.00 193 VAL A C 1
ATOM 1400 O O . VAL A 1 193 ? 7.307 8.918 -35.121 1.00 97.00 193 VAL A O 1
ATOM 1403 N N . ASP A 1 194 ? 7.556 11.098 -35.566 1.00 97.94 194 ASP A N 1
ATOM 1404 C CA . ASP A 1 194 ? 6.314 11.311 -36.311 1.00 97.94 194 ASP A CA 1
ATOM 1405 C C . ASP A 1 194 ? 6.275 10.586 -37.668 1.00 97.94 194 ASP A C 1
ATOM 1407 O O . ASP A 1 194 ? 5.211 10.468 -38.272 1.00 97.94 194 ASP A O 1
ATOM 1411 N N . LYS A 1 195 ? 7.414 10.074 -38.146 1.00 98.19 195 LYS A N 1
ATOM 1412 C CA . LYS A 1 195 ? 7.549 9.380 -39.436 1.00 98.19 195 LYS A CA 1
ATOM 1413 C C . LYS A 1 195 ? 7.587 7.856 -39.312 1.00 98.19 195 LYS A C 1
ATOM 1415 O O . LYS A 1 195 ? 7.802 7.184 -40.320 1.00 98.19 195 LYS A O 1
ATOM 1420 N N . LEU A 1 196 ? 7.431 7.303 -38.106 1.00 98.06 196 LEU A N 1
ATOM 1421 C CA . LEU A 1 196 ? 7.470 5.855 -37.893 1.00 98.06 196 LEU A CA 1
ATOM 1422 C C . LEU A 1 196 ? 6.353 5.137 -38.657 1.00 98.06 196 LEU A C 1
ATOM 1424 O O . LEU A 1 196 ? 5.206 5.577 -38.687 1.00 98.06 196 LEU A O 1
ATOM 1428 N N . GLN A 1 197 ? 6.703 3.996 -39.246 1.00 97.94 197 GLN A N 1
ATOM 1429 C CA . GLN A 1 197 ? 5.782 3.105 -39.946 1.00 97.94 197 GLN A CA 1
ATOM 1430 C C . GLN A 1 197 ? 5.987 1.675 -39.445 1.00 97.94 197 GLN A C 1
ATOM 1432 O O . GLN A 1 197 ? 7.089 1.302 -39.038 1.00 97.94 197 GLN A O 1
ATOM 1437 N N . VAL A 1 198 ? 4.926 0.869 -39.478 1.00 97.50 198 VAL A N 1
ATOM 1438 C CA . VAL A 1 198 ? 5.014 -0.561 -39.159 1.00 97.50 198 VAL A CA 1
ATOM 1439 C C . VAL A 1 198 ? 5.866 -1.246 -40.227 1.00 97.50 198 VAL A C 1
ATOM 1441 O O . VAL A 1 198 ? 5.491 -1.260 -41.396 1.00 97.50 198 VAL A O 1
ATOM 1444 N N . ALA A 1 199 ? 7.006 -1.812 -39.826 1.00 97.62 199 ALA A N 1
ATOM 1445 C CA . ALA A 1 199 ? 7.900 -2.522 -40.741 1.00 97.62 199 ALA A CA 1
ATOM 1446 C C . ALA A 1 199 ? 7.396 -3.938 -41.068 1.00 97.62 199 ALA A C 1
ATOM 1448 O O . ALA A 1 199 ? 7.510 -4.392 -42.203 1.00 97.62 199 ALA A O 1
ATOM 1449 N N . TRP A 1 200 ? 6.842 -4.636 -40.075 1.00 97.56 200 TRP A N 1
ATOM 1450 C CA . TRP A 1 200 ? 6.268 -5.975 -40.206 1.00 97.56 200 TRP A CA 1
ATOM 1451 C C . TRP A 1 200 ? 5.351 -6.284 -39.016 1.00 97.56 200 TRP A C 1
ATOM 1453 O O . TRP A 1 200 ? 5.330 -5.568 -38.014 1.00 97.56 200 TRP A O 1
ATOM 1463 N N . THR A 1 201 ? 4.576 -7.360 -39.123 1.00 95.75 201 THR A N 1
ATOM 1464 C CA . THR A 1 201 ? 3.737 -7.887 -38.040 1.00 95.75 201 THR A CA 1
ATOM 1465 C C . THR A 1 201 ? 3.845 -9.408 -38.031 1.00 95.75 201 THR A C 1
ATOM 1467 O O . THR A 1 201 ? 3.833 -10.030 -39.092 1.00 95.75 201 THR A O 1
ATOM 1470 N N . PHE A 1 202 ? 3.972 -10.002 -36.844 1.00 91.75 202 PHE A N 1
ATOM 1471 C CA . PHE A 1 202 ? 3.999 -11.450 -36.646 1.00 91.75 202 PHE A CA 1
ATOM 1472 C C . PHE A 1 202 ? 2.857 -11.852 -35.715 1.00 91.75 202 PHE A C 1
ATOM 1474 O O . PHE A 1 202 ? 2.720 -11.296 -34.628 1.00 91.75 202 PHE A O 1
ATOM 1481 N N . HIS A 1 203 ? 2.047 -12.820 -36.139 1.00 90.62 203 HIS A N 1
ATOM 1482 C CA . HIS A 1 203 ? 0.974 -13.380 -35.325 1.00 90.62 203 HIS A CA 1
ATOM 1483 C C . HIS A 1 203 ? 1.422 -14.728 -34.765 1.00 90.62 203 HIS A C 1
ATOM 1485 O O . HIS A 1 203 ? 1.620 -15.676 -35.520 1.00 90.62 203 HIS A O 1
ATOM 1491 N N . THR A 1 204 ? 1.549 -14.818 -33.441 1.00 89.75 204 THR A N 1
ATOM 1492 C CA . THR A 1 204 ? 1.905 -16.058 -32.728 1.00 89.75 204 THR A CA 1
ATOM 1493 C C . THR A 1 204 ? 0.807 -17.123 -32.825 1.00 89.75 204 THR A C 1
ATOM 1495 O O . THR A 1 204 ? 1.083 -18.306 -32.660 1.00 89.75 204 THR A O 1
ATOM 1498 N N . GLY A 1 205 ? -0.440 -16.705 -33.083 1.00 90.19 205 GLY A N 1
ATOM 1499 C CA . GLY A 1 205 ? -1.639 -17.554 -33.064 1.00 90.19 205 GLY A CA 1
ATOM 1500 C C . GLY A 1 205 ? -2.223 -17.769 -31.664 1.00 90.19 205 GLY A C 1
ATOM 1501 O O . GLY A 1 205 ? -3.362 -18.210 -31.540 1.00 90.19 205 GLY A O 1
ATOM 1502 N N . ASP A 1 206 ? -1.475 -17.402 -30.628 1.00 86.75 206 ASP A N 1
ATOM 1503 C CA . ASP A 1 206 ? -1.871 -17.493 -29.231 1.00 86.75 206 ASP A CA 1
ATOM 1504 C C . ASP A 1 206 ? -2.451 -16.149 -28.776 1.00 86.75 206 ASP A C 1
ATOM 1506 O O . ASP A 1 206 ? -1.723 -15.209 -28.452 1.00 86.75 206 ASP A O 1
ATOM 1510 N N . ILE A 1 207 ? -3.776 -16.024 -28.891 1.00 85.25 207 ILE A N 1
ATOM 1511 C CA . ILE A 1 207 ? -4.507 -14.781 -28.626 1.00 85.25 207 ILE A CA 1
ATOM 1512 C C . ILE A 1 207 ? -5.160 -14.883 -27.242 1.00 85.25 207 ILE A C 1
ATOM 1514 O O . ILE A 1 207 ? -6.185 -15.570 -27.114 1.00 85.25 207 ILE A O 1
ATOM 1518 N N . PRO A 1 208 ? -4.634 -14.182 -26.220 1.00 81.62 208 PRO A N 1
ATOM 1519 C CA . PRO A 1 208 ? -5.167 -14.267 -24.870 1.00 81.62 208 PRO A CA 1
ATOM 1520 C C . PRO A 1 208 ? -6.632 -13.822 -24.813 1.00 81.62 208 PRO A C 1
ATOM 1522 O O . PRO A 1 208 ? -6.993 -12.724 -25.240 1.00 81.62 208 PRO A O 1
ATOM 1525 N N . GLN A 1 209 ? -7.490 -14.674 -24.250 1.00 83.19 209 GLN A N 1
ATOM 1526 C CA . GLN A 1 209 ? -8.875 -14.323 -23.934 1.00 83.19 209 GLN A CA 1
ATOM 1527 C C . GLN A 1 209 ? -8.924 -13.730 -22.522 1.00 83.19 209 GLN A C 1
ATOM 1529 O O . GLN A 1 209 ? -9.064 -14.456 -21.536 1.00 83.19 209 GLN A O 1
ATOM 1534 N N . SER A 1 210 ? -8.782 -12.408 -22.409 1.00 77.88 210 SER A N 1
ATOM 1535 C CA . SER A 1 210 ? -8.832 -11.735 -21.107 1.00 77.88 210 SER A CA 1
ATOM 1536 C C . SER A 1 210 ? -10.266 -11.371 -20.717 1.00 77.88 210 SER A C 1
ATOM 1538 O O . SER A 1 210 ? -10.943 -10.603 -21.398 1.00 77.88 210 SER A O 1
ATOM 1540 N N . THR A 1 211 ? -10.718 -11.876 -19.568 1.00 78.38 211 THR A N 1
ATOM 1541 C CA . THR A 1 211 ? -11.935 -11.409 -18.879 1.00 78.38 211 THR A CA 1
ATOM 1542 C C . THR A 1 211 ? -11.619 -10.360 -17.801 1.00 78.38 211 THR A C 1
ATOM 1544 O O . THR A 1 211 ? -12.426 -10.147 -16.898 1.00 78.38 211 THR A O 1
ATOM 1547 N N . GLY A 1 212 ? -10.425 -9.749 -17.843 1.00 70.69 212 GLY A N 1
ATOM 1548 C CA . GLY A 1 212 ? -9.902 -8.847 -16.807 1.00 70.69 212 GLY A CA 1
ATOM 1549 C C . GLY A 1 212 ? -9.180 -9.544 -15.642 1.00 70.69 212 GLY A C 1
ATOM 1550 O O . GLY A 1 212 ? -8.786 -8.873 -14.693 1.00 70.69 212 GLY A O 1
ATOM 1551 N N . ALA A 1 213 ? -9.027 -10.874 -15.693 1.00 65.62 213 ALA A N 1
ATOM 1552 C CA . ALA A 1 213 ? -8.298 -11.690 -14.711 1.00 65.62 213 ALA A CA 1
ATOM 1553 C C . ALA A 1 213 ? -7.804 -13.023 -15.328 1.00 65.62 213 ALA A C 1
ATOM 1555 O O . ALA A 1 213 ? -8.016 -14.092 -14.756 1.00 65.62 213 ALA A O 1
ATOM 1556 N N . GLY A 1 214 ? -7.225 -12.974 -16.534 1.00 68.81 214 GLY A N 1
ATOM 1557 C CA . GLY A 1 214 ? -6.858 -14.156 -17.331 1.00 68.81 214 GLY A CA 1
ATOM 1558 C C . GLY A 1 214 ? -5.511 -14.010 -18.039 1.00 68.81 214 GLY A C 1
ATOM 1559 O O . GLY A 1 214 ? -4.691 -13.198 -17.625 1.00 68.81 214 GLY A O 1
ATOM 1560 N N . ALA A 1 215 ? -5.291 -14.803 -19.092 1.00 76.25 215 ALA A N 1
ATOM 1561 C CA . ALA A 1 215 ? -4.097 -14.696 -19.930 1.00 76.25 215 ALA A CA 1
ATOM 1562 C C . ALA A 1 215 ? -3.969 -13.270 -20.493 1.00 76.25 215 ALA A C 1
ATOM 1564 O O . ALA A 1 215 ? -4.964 -12.676 -20.919 1.00 76.25 215 ALA A O 1
ATOM 1565 N N . GLU A 1 216 ? -2.756 -12.723 -20.478 1.00 79.62 216 GLU A N 1
ATOM 1566 C CA . GLU A 1 216 ? -2.439 -11.380 -20.963 1.00 79.62 216 GLU A CA 1
ATOM 1567 C C . GLU A 1 216 ? -1.143 -11.410 -21.768 1.00 79.62 216 GLU A C 1
ATOM 1569 O O . GLU A 1 216 ? -0.202 -12.124 -21.426 1.00 79.62 216 GLU A O 1
ATOM 1574 N N . ASP A 1 217 ? -1.074 -10.584 -22.809 1.00 80.75 217 ASP A N 1
ATOM 1575 C CA . ASP A 1 217 ? 0.158 -10.389 -23.568 1.00 80.75 217 ASP A CA 1
ATOM 1576 C C . ASP A 1 217 ? 1.066 -9.384 -22.835 1.00 80.75 217 ASP A C 1
ATOM 1578 O O . ASP A 1 217 ? 0.982 -8.171 -23.026 1.00 80.75 217 ASP A O 1
ATOM 1582 N N . GLN A 1 218 ? 1.905 -9.905 -21.936 1.00 83.06 218 GLN A N 1
ATOM 1583 C CA . GLN A 1 218 ? 2.892 -9.149 -21.146 1.00 83.06 218 GLN A CA 1
ATOM 1584 C C . GLN A 1 218 ? 4.307 -9.288 -21.729 1.00 83.06 218 GLN A C 1
ATOM 1586 O O . GLN A 1 218 ? 5.309 -9.385 -21.012 1.00 83.06 218 GLN A O 1
ATOM 1591 N N . ASN A 1 219 ? 4.401 -9.362 -23.052 1.00 82.75 219 ASN A N 1
ATOM 1592 C CA . ASN A 1 219 ? 5.640 -9.689 -23.725 1.00 82.75 219 ASN A CA 1
ATOM 1593 C C . ASN A 1 219 ? 6.637 -8.516 -23.745 1.00 82.75 219 ASN A C 1
ATOM 1595 O O . ASN A 1 219 ? 6.301 -7.353 -23.960 1.00 82.75 219 ASN A O 1
ATOM 1599 N N . THR A 1 220 ? 7.914 -8.828 -23.537 1.00 89.12 220 THR A N 1
ATOM 1600 C CA . THR A 1 220 ? 9.046 -7.919 -23.766 1.00 89.12 220 THR A CA 1
ATOM 1601 C C . THR A 1 220 ? 10.092 -8.715 -24.542 1.00 89.12 220 THR A C 1
ATOM 1603 O O . THR A 1 220 ? 10.897 -9.405 -23.911 1.00 89.12 220 THR A O 1
ATOM 1606 N N . PRO A 1 221 ? 10.046 -8.687 -25.888 1.00 92.94 221 PRO A N 1
ATOM 1607 C CA . PRO A 1 221 ? 10.915 -9.512 -26.714 1.00 92.94 221 PRO A CA 1
ATOM 1608 C C . PRO A 1 221 ? 12.396 -9.283 -26.418 1.00 92.94 221 PRO A C 1
ATOM 1610 O O . PRO A 1 221 ? 12.814 -8.167 -26.100 1.00 92.94 221 PRO A O 1
ATOM 1613 N N . LEU A 1 222 ? 13.193 -10.337 -26.576 1.00 95.69 222 LEU A N 1
ATOM 1614 C CA . LEU A 1 222 ? 14.648 -10.230 -26.597 1.00 95.69 222 LEU A CA 1
ATOM 1615 C C . LEU A 1 222 ? 15.114 -10.241 -28.045 1.00 95.69 222 LEU A C 1
ATOM 1617 O O . LEU A 1 222 ? 14.651 -11.059 -28.834 1.00 95.69 222 LEU A O 1
ATOM 1621 N N . GLN A 1 223 ? 16.050 -9.370 -28.390 1.00 96.06 223 GLN A N 1
ATOM 1622 C CA . GLN A 1 223 ? 16.706 -9.403 -29.691 1.00 96.06 223 GLN A CA 1
ATOM 1623 C C . GLN A 1 223 ? 18.199 -9.629 -29.473 1.00 96.06 223 GLN A C 1
ATOM 1625 O O . GLN A 1 223 ? 18.836 -8.886 -28.729 1.00 96.06 223 GLN A O 1
ATOM 1630 N N . VAL A 1 224 ? 18.730 -10.690 -30.081 1.00 96.00 224 VAL A N 1
ATOM 1631 C CA . VAL A 1 224 ? 20.147 -11.067 -29.999 1.00 96.00 224 VAL A CA 1
ATOM 1632 C C . VAL A 1 224 ? 20.625 -11.427 -31.399 1.00 96.00 224 VAL A C 1
ATOM 1634 O O . VAL A 1 224 ? 20.126 -12.385 -31.999 1.00 96.00 224 VAL A O 1
ATOM 1637 N N . GLY A 1 225 ? 21.567 -10.647 -31.929 1.00 95.31 225 GLY A N 1
ATOM 1638 C CA . GLY A 1 225 ? 21.936 -10.704 -33.341 1.00 95.31 225 GLY A CA 1
ATOM 1639 C C . GLY A 1 225 ? 20.709 -10.489 -34.231 1.00 95.31 225 GLY A C 1
ATOM 1640 O O . GLY A 1 225 ? 19.864 -9.648 -33.950 1.00 95.31 225 GLY A O 1
ATOM 1641 N N . ASP A 1 226 ? 20.538 -11.300 -35.269 1.00 95.62 226 ASP A N 1
ATOM 1642 C CA . ASP A 1 226 ? 19.420 -11.132 -36.210 1.00 95.62 226 ASP A CA 1
ATOM 1643 C C . ASP A 1 226 ? 18.132 -11.867 -35.785 1.00 95.62 226 ASP A C 1
ATOM 1645 O O . ASP A 1 226 ? 17.236 -12.084 -36.598 1.00 95.62 226 ASP A O 1
ATOM 1649 N N . THR A 1 227 ? 18.030 -12.305 -34.523 1.00 96.44 227 THR A N 1
ATOM 1650 C CA . THR A 1 227 ? 16.898 -13.112 -34.035 1.00 96.44 227 THR A CA 1
ATOM 1651 C C . THR A 1 227 ? 16.124 -12.402 -32.930 1.00 96.44 227 THR A C 1
ATOM 1653 O O . THR A 1 227 ? 16.706 -11.942 -31.947 1.00 96.44 227 THR A O 1
ATOM 1656 N N . VAL A 1 228 ? 14.795 -12.369 -33.073 1.00 96.44 228 VAL A N 1
ATOM 1657 C CA . VAL A 1 228 ? 13.853 -11.893 -32.051 1.00 96.44 228 VAL A CA 1
ATOM 1658 C C . VAL A 1 228 ? 13.202 -13.094 -31.368 1.00 96.44 228 VAL A C 1
ATOM 1660 O O . VAL A 1 228 ? 12.574 -13.925 -32.020 1.00 96.44 228 VAL A O 1
ATOM 1663 N N . TYR A 1 229 ? 13.334 -13.165 -30.049 1.00 94.81 229 TYR A N 1
ATOM 1664 C CA . TYR A 1 229 ? 12.728 -14.167 -29.182 1.00 94.81 229 TYR A CA 1
ATOM 1665 C C . TYR A 1 229 ? 11.524 -13.557 -28.468 1.00 94.81 229 TYR A C 1
ATOM 1667 O O . TYR A 1 229 ? 11.610 -12.469 -27.898 1.00 94.81 229 TYR A O 1
ATOM 1675 N N . THR A 1 230 ? 10.406 -14.274 -28.479 1.00 92.38 230 THR A N 1
ATOM 1676 C CA . THR A 1 230 ? 9.133 -13.840 -27.902 1.00 92.38 230 THR A CA 1
ATOM 1677 C C . THR A 1 230 ? 8.528 -14.963 -27.072 1.00 92.38 230 THR A C 1
ATOM 1679 O O . THR A 1 230 ? 8.654 -16.131 -27.440 1.00 92.38 230 THR A O 1
ATOM 1682 N N . CYS A 1 231 ? 7.851 -14.613 -25.980 1.00 88.31 231 CYS A N 1
ATOM 1683 C CA . CYS A 1 231 ? 6.972 -15.537 -25.262 1.00 88.31 231 CYS A CA 1
ATOM 1684 C C . CYS A 1 231 ? 5.531 -15.363 -25.762 1.00 88.31 231 CYS A C 1
ATOM 1686 O O . CYS A 1 231 ? 5.189 -14.299 -26.283 1.00 88.31 231 CYS A O 1
ATOM 1688 N N . THR A 1 232 ? 4.710 -16.402 -25.627 1.00 86.88 232 THR A N 1
ATOM 1689 C CA . THR A 1 232 ? 3.257 -16.337 -25.853 1.00 86.88 232 THR A CA 1
ATOM 1690 C C . THR A 1 232 ? 2.515 -16.464 -24.512 1.00 86.88 232 THR A C 1
ATOM 1692 O O . THR A 1 232 ? 3.182 -16.553 -23.476 1.00 86.88 232 THR A O 1
ATOM 1695 N N . ALA A 1 233 ? 1.185 -16.337 -24.519 1.00 74.44 233 ALA A N 1
ATOM 1696 C CA . ALA A 1 233 ? 0.364 -16.086 -23.330 1.00 74.44 233 ALA A CA 1
ATOM 1697 C C . ALA A 1 233 ? -0.031 -17.358 -22.553 1.00 74.44 233 ALA A C 1
ATOM 1699 O O . ALA A 1 233 ? 0.210 -18.485 -23.038 1.00 74.44 233 ALA A O 1
#

Radius of gyration: 27.1 Å; Cα cont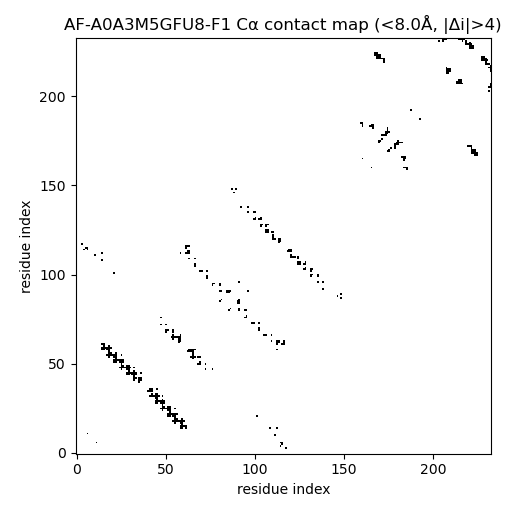acts (8 Å, |Δi|>4): 254; chains: 1; bounding box: 65×37×78 Å

Secondary structure (DSSP, 8-state):
--------HHHHHHHHHHHHHHHHHHHHHHHHHHHHHHTT--THHHHHHHHHHHHHHHHHTT-THHHHHHHHHHHHHHHHHHHHHTT-HHHHHHHHHHHHHHHHHHHHHHHHHHHHTTSPPPSHHHHHHHHHHHHHHHHHHHTTS---SS--SS-PPP-PPPTT-----B-STTSSTT--------SS-TTTGGG---------S-----SSSS-------EEETTEEE----

Nearest PDB structures (foldseek):
  6n63-assembly1_A-2  TM=2.814E-01  e=4.429E+00  Bacillus thermotolerans

Sequence (233 aa):
MTNKQDTGTGGRLLLLGLGVLIALIGLGLAGGGGYLVTLGGSWFFLLMGLAMLISGALIAARKPKGALLYGIALVLTAIWAIWDAGLHYWPLVSRLLTFAVIGLVIALIYPALVRASGAQAGRGAYGLAGM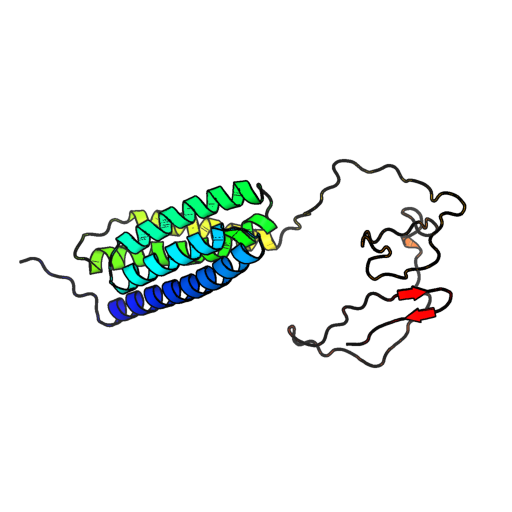LAIGVVATIGYMFVPSHVVSASSVPPIVPVAPGAEQKDWAHWGNTPAGNRFAALDQINKSNVDKLQVAWTFHTGDIPQSTGAGAEDQNTPLQVGDTVYTCTA

Foldseek 3Di:
DQPLPPPPPVLLVVLLVLLVVQLVQLCVQLVVLVVCVVVVHDNLSNVLSVLSNVLSVCSNVLHLVSLVSLVVSLVVLQVVQCVPPNPALVSSCVSHQVSLVSNLVSLVCSQVSCSNVVHHDDPVSVVVSVVSVVVNVVSVVCVPPDGDPDDDPDDDPDDQQDVPNFDDWQADLLSDPVSVVDGNDDPDDPVCVVVDDDPDDDDPVQDWDDPPPTDDQPWRWTGDHPDIHIDGD

Mean predicted aligned error: 8.57 Å

Organism: Pseudomonas savastanoi (NCBI:txid29438)

Solvent-accessible surface area (backbone atoms only — not comparable to full-atom values): 13564 Å² total; per-residue (Å²): 134,86,81,75,73,70,66,51,72,66,59,51,51,48,39,31,52,53,10,49,51,41,18,52,54,11,46,54,36,21,52,53,14,50,54,34,38,77,74,74,46,64,57,60,44,23,54,52,9,49,45,31,25,54,16,11,50,27,30,39,68,38,35,54,66,13,54,51,48,39,53,52,52,51,53,51,42,54,54,49,34,41,71,77,47,42,95,38,68,70,59,36,46,79,62,39,48,71,60,47,53,53,47,27,54,47,27,63,45,40,46,58,31,29,38,65,62,75,44,89,54,68,72,64,41,54,56,54,20,51,54,42,48,51,52,51,51,53,54,59,62,50,70,78,49,95,74,70,93,72,73,78,93,60,83,76,77,88,75,76,66,53,90,94,60,55,62,81,56,32,77,33,90,25,43,41,100,84,47,75,63,71,73,44,67,69,92,68,40,97,90,52,58,90,70,71,71,87,87,78,86,84,82,88,82,66,75,55,73,57,84,87,83,58,46,56,88,84,69,66,66,33,29,53,78,99,44,78,46,74,74,80,90

InterPro domains:
  IPR002372 Pyrrolo-quinoline quinone repeat domain [PF01011] (170-233)
  IPR011047 Quinoprotein alcohol dehydrogenase-like superfamily [SSF50998] (165-233)